Protein AF-A0A7S4IRI8-F1 (afdb_monomer)

Nearest PDB structures (foldseek):
  5yh0-assembly1_I  TM=6.363E-01  e=2.179E-06  Danio rerio
  1e7u-assembly1_A  TM=3.689E-01  e=1.181E+00  Sus scrofa

Structure (mmCIF, N/CA/C/O backbone):
data_AF-A0A7S4IRI8-F1
#
_entry.id   AF-A0A7S4IRI8-F1
#
loop_
_atom_site.group_PDB
_atom_site.id
_atom_site.type_symbol
_atom_site.label_atom_id
_atom_site.label_alt_id
_atom_site.label_comp_id
_atom_site.label_asym_id
_atom_site.label_entity_id
_atom_site.label_seq_id
_atom_site.pdbx_PDB_ins_code
_atom_site.Cartn_x
_atom_site.Cartn_y
_atom_site.Cartn_z
_atom_site.occupancy
_atom_site.B_iso_or_equiv
_atom_site.auth_seq_id
_atom_site.auth_comp_id
_atom_site.auth_asym_id
_atom_site.auth_atom_id
_atom_site.pdbx_PDB_model_num
ATOM 1 N N . TYR A 1 1 ? -10.576 2.685 9.351 1.00 82.44 1 TYR A N 1
ATOM 2 C CA . TYR A 1 1 ? -9.599 1.849 10.083 1.00 82.44 1 TYR A CA 1
ATOM 3 C C . TYR A 1 1 ? -9.180 0.602 9.308 1.00 82.44 1 TYR A C 1
ATOM 5 O O . TYR A 1 1 ? -8.001 0.286 9.342 1.00 82.44 1 TYR A O 1
ATOM 13 N N . PHE A 1 2 ? -10.085 -0.083 8.590 1.00 88.44 2 PHE A N 1
ATOM 14 C CA . PHE A 1 2 ? -9.726 -1.242 7.753 1.00 88.44 2 PHE A CA 1
ATOM 15 C C . PHE A 1 2 ? -8.603 -0.943 6.749 1.00 88.44 2 PHE A C 1
ATOM 17 O O . PHE A 1 2 ? -7.668 -1.725 6.642 1.00 88.44 2 PHE A O 1
ATOM 24 N N . GLY A 1 3 ? -8.655 0.221 6.084 1.00 91.50 3 GLY A N 1
ATOM 25 C CA . GLY A 1 3 ? -7.610 0.667 5.156 1.00 91.50 3 GLY A CA 1
ATOM 26 C C . GLY A 1 3 ? -6.206 0.654 5.767 1.00 91.50 3 GLY A C 1
ATOM 27 O O . GLY A 1 3 ? -5.309 0.077 5.171 1.00 91.50 3 GLY A O 1
ATOM 28 N N . GLU A 1 4 ? -6.039 1.177 6.987 1.00 92.94 4 GLU A N 1
ATOM 29 C CA . GLU A 1 4 ? -4.749 1.176 7.702 1.00 92.94 4 GLU A CA 1
ATOM 30 C C . GLU A 1 4 ? -4.234 -0.231 7.998 1.00 92.94 4 GLU A C 1
ATOM 32 O O . GLU A 1 4 ? -3.058 -0.523 7.799 1.00 92.94 4 GLU A O 1
ATOM 37 N N . ILE A 1 5 ? -5.116 -1.121 8.454 1.00 93.44 5 ILE A N 1
ATOM 38 C CA . ILE A 1 5 ? -4.722 -2.484 8.814 1.00 93.44 5 ILE A CA 1
ATOM 39 C C . ILE A 1 5 ? -4.339 -3.270 7.560 1.00 93.44 5 ILE A C 1
ATOM 41 O O . ILE A 1 5 ? -3.286 -3.896 7.530 1.00 93.44 5 ILE A O 1
ATOM 45 N N . ASN A 1 6 ? -5.152 -3.203 6.505 1.00 93.44 6 ASN A N 1
ATOM 46 C CA . ASN A 1 6 ? -4.886 -3.935 5.268 1.00 93.44 6 ASN A CA 1
ATOM 47 C C . ASN A 1 6 ? -3.644 -3.395 4.552 1.00 93.44 6 ASN A C 1
ATOM 49 O O . ASN A 1 6 ? -2.830 -4.182 4.081 1.00 93.44 6 ASN A O 1
ATOM 53 N N . ALA A 1 7 ? -3.456 -2.073 4.531 1.00 94.94 7 ALA A N 1
ATOM 54 C CA . ALA A 1 7 ? -2.248 -1.440 4.012 1.00 94.94 7 ALA A CA 1
ATOM 55 C C . ALA A 1 7 ? -0.992 -1.936 4.744 1.00 94.94 7 ALA A C 1
ATOM 57 O O . ALA A 1 7 ? -0.032 -2.338 4.091 1.00 94.94 7 ALA A O 1
ATOM 58 N N . PHE A 1 8 ? -1.030 -1.998 6.080 1.00 94.94 8 PHE A N 1
ATOM 59 C CA . PHE A 1 8 ? 0.056 -2.560 6.884 1.00 94.94 8 PHE A CA 1
ATOM 60 C C . PHE A 1 8 ? 0.323 -4.041 6.581 1.00 94.94 8 PHE A C 1
ATOM 62 O O . PHE A 1 8 ? 1.472 -4.455 6.430 1.00 94.94 8 PHE A O 1
ATOM 69 N N . LEU A 1 9 ? -0.723 -4.860 6.459 1.00 93.75 9 LEU A N 1
ATOM 70 C CA . LEU A 1 9 ? -0.551 -6.282 6.162 1.00 93.75 9 LEU A CA 1
ATOM 71 C C . LEU A 1 9 ? 0.020 -6.519 4.757 1.00 93.75 9 LEU A C 1
ATOM 73 O O . LEU A 1 9 ? 0.887 -7.376 4.599 1.00 93.75 9 LEU A O 1
ATOM 77 N N . ILE A 1 10 ? -0.421 -5.751 3.755 1.00 95.50 10 ILE A N 1
ATOM 78 C CA . ILE A 1 10 ? 0.125 -5.802 2.389 1.00 95.50 10 ILE A CA 1
ATOM 79 C C . ILE A 1 10 ? 1.589 -5.378 2.391 1.00 95.50 10 ILE A C 1
ATOM 81 O O . ILE A 1 10 ? 2.428 -6.069 1.814 1.00 95.50 10 ILE A O 1
ATOM 85 N N . ASP A 1 11 ? 1.894 -4.272 3.067 1.00 95.19 11 ASP A N 1
ATOM 86 C CA . ASP A 1 11 ? 3.248 -3.759 3.216 1.00 95.19 11 ASP A CA 1
ATOM 87 C C . ASP A 1 11 ? 4.196 -4.836 3.768 1.00 95.19 11 ASP A C 1
ATOM 89 O O . ASP A 1 11 ? 5.235 -5.111 3.167 1.00 95.19 11 ASP A O 1
ATOM 93 N N . ARG A 1 12 ? 3.805 -5.522 4.850 1.00 93.38 12 ARG A N 1
ATOM 94 C CA . ARG A 1 12 ? 4.623 -6.583 5.457 1.00 93.38 12 ARG A CA 1
ATOM 95 C C . ARG A 1 12 ? 4.681 -7.858 4.614 1.00 93.38 12 ARG A C 1
ATOM 97 O O . ARG A 1 12 ? 5.751 -8.458 4.495 1.00 93.38 12 ARG A O 1
ATOM 104 N N . ALA A 1 13 ? 3.566 -8.269 4.010 1.00 92.94 13 ALA A N 1
ATOM 105 C CA . ALA A 1 13 ? 3.512 -9.464 3.168 1.00 92.94 13 ALA A CA 1
ATOM 106 C C . ALA A 1 13 ? 4.397 -9.323 1.920 1.00 92.94 13 ALA A C 1
ATOM 108 O O . ALA A 1 13 ? 5.125 -10.249 1.561 1.00 92.94 13 ALA A O 1
ATOM 109 N N . LEU A 1 14 ? 4.395 -8.147 1.291 1.00 94.38 14 LEU A N 1
ATOM 110 C CA . LEU A 1 14 ? 5.162 -7.881 0.075 1.00 94.38 14 LEU A CA 1
ATOM 111 C C . LEU A 1 14 ? 6.560 -7.309 0.331 1.00 94.38 14 LEU A C 1
ATOM 113 O O . LEU A 1 14 ? 7.372 -7.312 -0.585 1.00 94.38 14 LEU A O 1
ATOM 117 N N . GLY A 1 15 ? 6.875 -6.921 1.567 1.00 92.25 15 GLY A N 1
ATOM 118 C CA . GLY A 1 15 ? 8.220 -6.497 1.958 1.00 92.25 15 GLY A CA 1
ATOM 119 C C . GLY A 1 15 ? 8.535 -5.035 1.645 1.00 92.25 15 GLY A C 1
ATOM 120 O O . GLY A 1 15 ? 9.682 -4.712 1.359 1.00 92.25 15 GLY A O 1
ATOM 121 N N . PHE A 1 16 ? 7.524 -4.165 1.692 1.00 93.56 16 PHE A N 1
ATOM 122 C CA . PHE A 1 16 ? 7.705 -2.716 1.593 1.00 93.56 16 PHE A CA 1
ATOM 123 C C . PHE A 1 16 ? 8.422 -2.187 2.844 1.00 93.56 16 PHE A C 1
ATOM 125 O O . PHE A 1 16 ? 9.534 -1.684 2.756 1.00 93.56 16 PHE A O 1
ATOM 132 N N . PHE A 1 17 ? 7.843 -2.436 4.023 1.00 91.94 17 PHE A N 1
ATOM 133 C CA . PHE A 1 17 ? 8.326 -1.973 5.328 1.00 91.94 17 PHE A CA 1
ATOM 134 C C . PHE A 1 17 ? 8.232 -0.456 5.579 1.00 91.94 17 PHE A C 1
ATOM 136 O O . PHE A 1 17 ? 8.895 0.067 6.473 1.00 91.94 17 PHE A O 1
ATOM 143 N N . HIS A 1 18 ? 7.330 0.236 4.884 1.00 92.31 18 HIS A N 1
ATOM 144 C CA . HIS A 1 18 ? 7.160 1.693 4.936 1.00 92.31 18 HIS A CA 1
ATOM 145 C C . HIS A 1 18 ? 5.920 2.143 5.720 1.00 92.31 18 HIS A C 1
ATOM 147 O O . HIS A 1 18 ? 5.794 3.313 6.081 1.00 92.31 18 HIS A O 1
ATOM 153 N N . THR A 1 19 ? 4.990 1.238 6.027 1.00 93.25 19 THR A N 1
ATOM 154 C CA . THR A 1 19 ? 3.862 1.528 6.935 1.00 93.25 19 THR A CA 1
ATOM 155 C C . THR A 1 19 ? 4.254 1.357 8.417 1.00 93.25 19 THR A C 1
ATOM 157 O O . THR A 1 19 ? 5.040 0.456 8.764 1.00 93.25 19 THR A O 1
ATOM 160 N N . PRO A 1 20 ? 3.700 2.182 9.333 1.00 93.25 20 PRO A N 1
ATOM 161 C CA . PRO A 1 20 ? 3.845 1.971 10.772 1.00 93.25 20 PRO A CA 1
ATOM 162 C C . PRO A 1 20 ? 3.162 0.670 11.203 1.00 93.25 20 PRO A C 1
ATOM 164 O O . PRO A 1 20 ? 2.262 0.172 10.533 1.00 93.25 20 PRO A O 1
ATOM 167 N N . ALA A 1 21 ? 3.557 0.122 12.354 1.00 92.75 21 ALA A N 1
ATOM 168 C CA . ALA A 1 21 ? 2.883 -1.049 12.905 1.00 92.75 21 ALA A CA 1
ATOM 169 C C . ALA A 1 21 ? 1.410 -0.736 13.203 1.00 92.75 21 ALA A C 1
ATOM 171 O O . ALA A 1 21 ? 1.121 0.243 13.893 1.00 92.75 21 ALA A O 1
ATOM 172 N N . VAL A 1 22 ? 0.492 -1.579 12.724 1.00 93.19 22 VAL A N 1
ATOM 173 C CA . VAL A 1 22 ? -0.947 -1.418 12.962 1.00 93.19 22 VAL A CA 1
ATOM 174 C C . VAL A 1 22 ? -1.532 -2.689 13.560 1.00 93.19 22 VAL A C 1
ATOM 176 O O . VAL A 1 22 ? -1.290 -3.788 13.066 1.00 93.19 22 VAL A O 1
ATOM 179 N N . LEU A 1 23 ? -2.341 -2.541 14.610 1.00 91.31 23 LEU A N 1
ATOM 180 C CA . LEU A 1 23 ? -3.098 -3.639 15.208 1.00 91.31 23 LEU A CA 1
ATOM 181 C C . LEU A 1 23 ? -4.599 -3.324 15.248 1.00 91.31 23 LEU A C 1
ATOM 183 O O . LEU A 1 23 ? -4.982 -2.259 15.741 1.00 91.31 23 LEU A O 1
ATOM 187 N N . PRO A 1 24 ? -5.474 -4.237 14.792 1.00 92.06 24 PRO A N 1
ATOM 188 C CA . PRO A 1 24 ? -6.905 -4.112 15.029 1.00 92.06 24 PRO A CA 1
ATOM 189 C C . PRO A 1 24 ? -7.211 -4.248 16.520 1.00 92.06 24 PRO A C 1
ATOM 191 O O . PRO A 1 24 ? -6.691 -5.142 17.195 1.00 92.06 24 PRO A O 1
ATOM 194 N N . ARG A 1 25 ? -8.072 -3.375 17.053 1.00 91.12 25 ARG A N 1
ATOM 195 C CA . ARG A 1 25 ? -8.505 -3.479 18.449 1.00 91.12 25 ARG A CA 1
ATOM 196 C C . ARG A 1 25 ? -9.914 -2.951 18.672 1.00 91.12 25 ARG A C 1
ATOM 198 O O . ARG A 1 25 ? -10.290 -1.912 18.134 1.00 91.12 25 ARG A O 1
ATOM 205 N N . ALA A 1 26 ? -10.647 -3.642 19.541 1.00 91.38 26 ALA A N 1
ATOM 206 C CA . ALA A 1 26 ? -11.908 -3.184 20.104 1.00 91.38 26 ALA A CA 1
ATOM 207 C C . ALA A 1 26 ? -11.704 -2.691 21.547 1.00 91.38 26 ALA A C 1
ATOM 209 O O . ALA A 1 26 ? -11.099 -3.377 22.378 1.00 91.38 26 ALA A O 1
ATOM 210 N N . PHE A 1 27 ? -12.232 -1.511 21.858 1.00 91.19 27 PHE A N 1
ATOM 211 C CA . PHE A 1 27 ? -12.219 -0.909 23.189 1.00 91.19 27 PHE A CA 1
ATOM 212 C C . PHE A 1 27 ? -13.627 -0.822 23.747 1.00 91.19 27 PHE A C 1
ATOM 214 O O . PHE A 1 27 ? -14.554 -0.478 23.025 1.00 91.19 27 PHE A O 1
ATOM 221 N N . LEU A 1 28 ? -13.777 -1.072 25.047 1.00 92.81 28 LEU A N 1
ATOM 222 C CA . LEU A 1 28 ? -15.006 -0.724 25.754 1.00 92.81 28 LEU A CA 1
ATOM 223 C C . LEU A 1 28 ? -15.156 0.799 25.787 1.00 92.81 28 LEU A C 1
ATOM 225 O O . LEU A 1 28 ? -14.199 1.499 26.132 1.00 92.81 28 LEU A O 1
ATOM 229 N N . THR A 1 29 ? -16.352 1.304 25.490 1.00 93.81 29 THR A N 1
ATOM 230 C CA . THR A 1 29 ? -16.640 2.749 25.544 1.00 93.81 29 THR A CA 1
ATOM 231 C C . THR A 1 29 ? -16.375 3.332 26.931 1.00 93.81 29 THR A C 1
ATOM 233 O O . THR A 1 29 ? -15.849 4.436 27.041 1.00 93.81 29 THR A O 1
ATOM 236 N N . THR A 1 30 ? -16.637 2.564 27.993 1.00 94.81 30 THR A N 1
ATOM 237 C CA . THR A 1 30 ? -16.317 2.941 29.379 1.00 94.81 30 THR A CA 1
ATOM 238 C C . THR A 1 30 ? -14.825 3.179 29.589 1.00 94.81 30 THR A C 1
ATOM 240 O O . THR A 1 30 ? -14.452 4.217 30.116 1.00 94.81 30 THR A O 1
ATOM 243 N N . ARG A 1 31 ? -13.953 2.300 29.080 1.00 93.75 31 ARG A N 1
ATOM 244 C CA . ARG A 1 31 ? -12.493 2.472 29.198 1.00 93.75 31 ARG A CA 1
ATOM 245 C C . ARG A 1 31 ? -11.980 3.700 28.450 1.00 93.75 31 ARG A C 1
ATOM 247 O O . ARG A 1 31 ? -11.019 4.321 28.893 1.00 93.75 31 ARG A O 1
ATOM 254 N N . LEU A 1 32 ? -12.586 4.032 27.308 1.00 92.94 32 LEU A N 1
ATOM 255 C CA . LEU A 1 32 ? -12.231 5.246 26.569 1.00 92.94 32 LEU A CA 1
ATOM 256 C C . LEU A 1 32 ? -12.632 6.505 27.346 1.00 92.94 32 LEU A C 1
ATOM 258 O O . LEU A 1 32 ? -11.844 7.446 27.415 1.00 92.94 32 LEU A O 1
ATOM 262 N N . ARG A 1 33 ? -13.817 6.502 27.968 1.00 94.44 33 ARG A N 1
ATOM 263 C CA . ARG A 1 33 ? -14.273 7.586 28.852 1.00 94.44 33 ARG A CA 1
ATOM 264 C C . ARG A 1 33 ? -13.372 7.735 30.073 1.00 94.44 33 ARG A C 1
ATOM 266 O O . ARG A 1 33 ? -12.889 8.830 30.330 1.00 94.44 33 ARG A O 1
ATOM 273 N N . ASP A 1 34 ? -13.032 6.629 30.733 1.00 94.31 34 ASP A N 1
ATOM 274 C CA . ASP A 1 34 ? -12.101 6.633 31.868 1.00 94.31 34 ASP A CA 1
ATOM 275 C C . ASP A 1 34 ? -10.746 7.254 31.481 1.00 94.31 34 ASP A C 1
ATOM 277 O O . ASP A 1 34 ? -10.158 8.022 32.246 1.00 94.31 34 ASP A O 1
ATOM 281 N N . LEU A 1 35 ? -10.247 6.971 30.270 1.00 90.38 35 LEU A N 1
ATOM 282 C CA . LEU A 1 35 ? -9.003 7.552 29.763 1.00 90.38 35 LEU A CA 1
ATOM 283 C C . LEU A 1 35 ? -9.113 9.070 29.531 1.00 90.38 35 LEU A C 1
ATOM 285 O O . LEU A 1 35 ? -8.159 9.804 29.826 1.00 90.38 35 LEU A O 1
ATOM 289 N N . ALA A 1 36 ? -10.254 9.543 29.017 1.00 90.94 36 ALA A N 1
ATOM 290 C CA . ALA A 1 36 ? -10.534 10.969 28.858 1.00 90.94 36 ALA A CA 1
ATOM 291 C C . ALA A 1 36 ? -10.527 11.675 30.218 1.00 90.94 36 ALA A C 1
ATOM 293 O O . ALA A 1 36 ? -9.750 12.612 30.418 1.00 90.94 36 ALA A O 1
ATOM 294 N N . ASP A 1 37 ? -11.286 11.140 31.175 1.00 90.56 37 ASP A N 1
ATOM 295 C CA . ASP A 1 37 ? -11.407 11.658 32.537 1.00 90.56 37 ASP A CA 1
ATOM 296 C C . ASP A 1 37 ? -10.050 11.711 33.244 1.00 90.56 37 ASP A C 1
ATOM 298 O O . ASP A 1 37 ? -9.697 12.700 33.894 1.00 90.56 37 ASP A O 1
ATOM 302 N N . MET A 1 38 ? -9.248 10.649 33.122 1.00 89.12 38 MET A N 1
ATOM 303 C CA . MET A 1 38 ? -7.897 10.607 33.682 1.00 89.12 38 MET A CA 1
ATOM 304 C C . MET A 1 38 ? -6.995 11.685 33.074 1.00 89.12 38 MET A C 1
ATOM 306 O O . MET A 1 38 ? -6.208 12.309 33.790 1.00 89.12 38 MET A O 1
ATOM 310 N N . THR A 1 39 ? -7.094 11.907 31.763 1.00 87.62 39 THR A N 1
ATOM 311 C CA . THR A 1 39 ? -6.300 12.913 31.045 1.00 87.62 39 THR A CA 1
ATOM 312 C C . THR A 1 39 ? -6.688 14.325 31.474 1.00 87.62 39 THR A C 1
ATOM 314 O O . THR A 1 39 ? -5.810 15.145 31.753 1.00 87.62 39 THR A O 1
ATOM 317 N N . GLU A 1 40 ? -7.986 14.595 31.602 1.00 85.31 40 GLU A N 1
ATOM 318 C CA . GLU A 1 40 ? -8.500 15.876 32.086 1.00 85.31 40 GLU A CA 1
ATOM 319 C C . GLU A 1 40 ? -8.051 16.161 33.517 1.00 85.31 40 GLU A C 1
ATOM 321 O O . GLU A 1 40 ? -7.476 17.219 33.784 1.00 85.31 40 GLU A O 1
ATOM 326 N N . LYS A 1 41 ? -8.196 15.185 34.423 1.00 86.31 41 LYS A N 1
ATOM 327 C CA . LYS A 1 41 ? -7.747 15.313 35.818 1.00 86.31 41 LYS A CA 1
ATOM 328 C C . LYS A 1 41 ? -6.245 15.587 35.916 1.00 86.31 41 LYS A C 1
ATOM 330 O O . LYS A 1 41 ? -5.827 16.394 36.744 1.00 86.31 41 LYS A O 1
ATOM 335 N N . ARG A 1 42 ? -5.427 14.949 35.068 1.00 85.69 42 ARG A N 1
ATOM 336 C CA . ARG A 1 42 ? -3.965 15.144 35.043 1.00 85.69 42 ARG A CA 1
ATOM 337 C C . ARG A 1 42 ? -3.554 16.512 34.516 1.00 85.69 42 ARG A C 1
ATOM 339 O O . ARG A 1 42 ? -2.602 17.085 35.034 1.00 85.69 42 ARG A O 1
ATOM 346 N N . LYS A 1 43 ? -4.250 17.043 33.508 1.00 80.88 43 LYS A N 1
ATOM 347 C CA . LYS A 1 43 ? -3.930 18.355 32.919 1.00 80.88 43 LYS A CA 1
ATOM 348 C C . LYS A 1 43 ? -4.680 19.527 33.559 1.00 80.88 43 LYS A C 1
ATOM 350 O O . LYS A 1 43 ? -4.558 20.641 33.059 1.00 80.88 43 LYS A O 1
ATOM 355 N N . LYS A 1 44 ? -5.407 19.243 34.648 1.00 60.25 44 LYS A N 1
ATOM 356 C CA . LYS A 1 44 ? -6.144 20.044 35.646 1.00 60.25 44 LYS A CA 1
ATOM 357 C C . LYS A 1 44 ? -6.904 21.308 35.217 1.00 60.25 44 LYS A C 1
ATOM 359 O O . LYS A 1 44 ? -7.936 21.541 35.817 1.00 60.25 44 LYS A O 1
ATOM 364 N N . TYR A 1 45 ? -6.481 22.073 34.212 1.00 55.28 45 TYR A N 1
ATOM 365 C CA . TYR A 1 45 ? -7.171 23.260 33.677 1.00 55.28 45 TYR A CA 1
ATOM 366 C C . TYR A 1 45 ? -6.813 23.585 32.207 1.00 55.28 45 TYR A C 1
ATOM 368 O O . TYR A 1 45 ? -7.298 24.571 31.670 1.00 55.28 45 TYR A O 1
ATOM 376 N N . ALA A 1 46 ? -5.969 22.790 31.532 1.00 62.03 46 ALA A N 1
ATOM 377 C CA . ALA A 1 46 ? -5.392 23.185 30.238 1.00 62.03 46 ALA A CA 1
ATOM 378 C C . ALA A 1 46 ? -6.198 22.771 28.993 1.00 62.03 46 ALA A C 1
ATOM 380 O O . ALA A 1 46 ? -5.919 23.274 27.910 1.00 62.03 46 ALA A O 1
ATOM 381 N N . LEU A 1 47 ? -7.149 21.835 29.110 1.00 70.81 47 LEU A N 1
ATOM 382 C CA . LEU A 1 47 ? -7.796 21.230 27.936 1.00 70.81 47 LEU A CA 1
ATOM 383 C C . LEU A 1 47 ? -9.307 21.481 27.813 1.00 70.81 47 LEU A C 1
ATOM 385 O O . LEU A 1 47 ? -9.896 20.984 26.865 1.00 70.81 47 LEU A O 1
ATOM 389 N N . ASN A 1 48 ? -9.954 22.224 28.722 1.00 80.19 48 ASN A N 1
ATOM 390 C CA . ASN A 1 48 ? -11.366 22.648 28.600 1.00 80.19 48 ASN A CA 1
ATOM 391 C C . ASN A 1 48 ? -12.362 21.554 28.131 1.00 80.19 48 ASN A C 1
ATOM 393 O O . ASN A 1 48 ? -13.197 21.804 27.263 1.00 80.19 48 ASN A O 1
ATOM 397 N N . GLY A 1 49 ? -12.265 20.327 28.657 1.00 82.62 49 GLY A N 1
ATOM 398 C CA . GLY A 1 49 ? -13.157 19.219 28.270 1.00 82.62 49 GLY A CA 1
ATOM 399 C C . GLY A 1 49 ? -12.881 18.606 26.885 1.00 82.62 49 GLY A C 1
ATOM 400 O O . GLY A 1 49 ? -13.665 17.800 26.379 1.00 82.62 49 GLY A O 1
ATOM 401 N N . GLU A 1 50 ? -11.794 19.004 26.217 1.00 88.25 50 GLU A N 1
ATOM 402 C CA . GLU A 1 50 ? -11.444 18.535 24.876 1.00 88.25 50 GLU A CA 1
ATOM 403 C C . GLU A 1 50 ? -11.242 17.010 24.798 1.00 88.25 50 GLU A C 1
ATOM 405 O O . GLU A 1 50 ? -11.767 16.425 23.844 1.00 88.25 50 GLU A O 1
ATOM 410 N N . PRO A 1 51 ? -10.550 16.332 25.745 1.00 88.94 51 PRO A N 1
ATOM 411 C CA . PRO A 1 51 ? -10.423 14.878 25.727 1.00 88.94 51 PRO A CA 1
ATOM 412 C C . PRO A 1 51 ? -11.779 14.178 25.743 1.00 88.94 51 PRO A C 1
ATOM 414 O O . PRO A 1 51 ? -12.014 13.323 24.891 1.00 88.94 51 PRO A O 1
ATOM 417 N N . THR A 1 52 ? -12.685 14.580 26.641 1.00 90.06 52 THR A N 1
ATOM 418 C CA . THR A 1 52 ? -14.031 14.000 26.722 1.00 90.06 52 THR A CA 1
ATOM 419 C C . THR A 1 52 ? -14.796 14.227 25.428 1.00 90.06 52 THR A C 1
ATOM 421 O O . THR A 1 52 ? -15.301 13.275 24.838 1.00 90.06 52 THR A O 1
ATOM 424 N N . ARG A 1 53 ? -14.804 15.459 24.901 1.00 91.81 53 ARG A N 1
ATOM 425 C CA . ARG A 1 53 ? -15.483 15.775 23.634 1.00 91.81 53 ARG A CA 1
ATOM 426 C C . ARG A 1 53 ? -14.948 14.946 22.461 1.00 91.81 53 ARG A C 1
ATOM 428 O O . ARG A 1 53 ? -15.728 14.481 21.632 1.00 91.81 53 ARG A O 1
ATOM 435 N N . LYS A 1 54 ? -13.627 14.760 22.374 1.00 91.88 54 LYS A N 1
ATOM 436 C CA . LYS A 1 54 ? -12.993 13.944 21.327 1.00 91.88 54 LYS A CA 1
ATOM 437 C C . LYS A 1 54 ? -13.368 12.470 21.463 1.00 91.88 54 LYS A C 1
ATOM 439 O O . LYS A 1 54 ? -13.721 11.854 20.462 1.00 91.88 54 LYS A O 1
ATOM 444 N N . ILE A 1 55 ? -13.334 11.921 22.677 1.00 92.88 55 ILE A N 1
ATOM 445 C CA . ILE A 1 55 ? -13.724 10.530 22.924 1.00 92.88 55 ILE A CA 1
ATOM 446 C C . ILE A 1 55 ? -15.210 10.305 22.641 1.00 92.88 55 ILE A C 1
ATOM 448 O O . ILE A 1 55 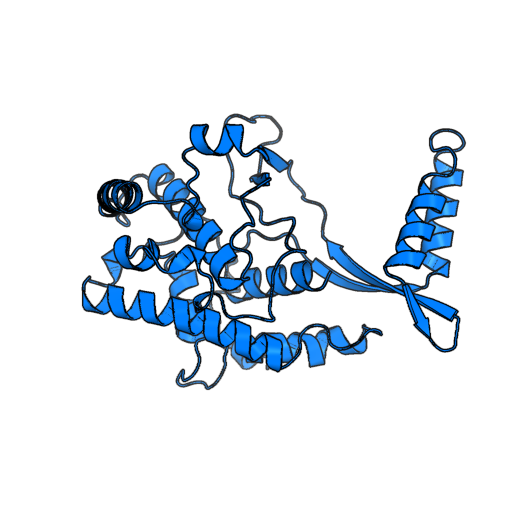? -15.534 9.337 21.961 1.00 92.88 55 ILE A O 1
ATOM 452 N N . GLU A 1 56 ? -16.108 11.195 23.065 1.00 93.38 56 GLU A N 1
ATOM 453 C CA . GLU A 1 56 ? -17.535 11.060 22.743 1.00 93.38 56 GLU A CA 1
ATOM 454 C C . GLU A 1 56 ? -17.787 11.148 21.237 1.00 93.38 56 GLU A C 1
ATOM 456 O O . GLU A 1 56 ? -18.554 10.349 20.707 1.00 93.38 56 GLU A O 1
ATOM 461 N N . SER A 1 57 ? -17.087 12.033 20.519 1.00 92.50 57 SER A N 1
ATOM 462 C CA . SER A 1 57 ? -17.155 12.067 19.054 1.00 92.50 57 SER A CA 1
ATOM 463 C C . SER A 1 57 ? -16.701 10.739 18.435 1.00 92.50 57 SER A C 1
ATOM 465 O O . SER A 1 57 ? -17.376 10.208 17.555 1.00 92.50 57 SER A O 1
ATOM 467 N N . ILE A 1 58 ? -15.607 10.148 18.927 1.00 91.00 58 ILE A N 1
ATOM 468 C CA . ILE A 1 58 ? -15.141 8.830 18.472 1.00 91.00 58 ILE A CA 1
ATOM 469 C C . ILE A 1 58 ? -16.185 7.746 18.769 1.00 91.00 58 ILE A C 1
ATOM 471 O O . ILE A 1 58 ? -16.488 6.941 17.896 1.00 91.00 58 ILE A O 1
ATOM 475 N N . ILE A 1 59 ? -16.768 7.721 19.969 1.00 92.62 59 ILE A N 1
ATOM 476 C CA . ILE A 1 59 ? -17.808 6.748 20.335 1.00 92.62 59 ILE A CA 1
ATOM 477 C C . ILE A 1 59 ? -19.050 6.925 19.454 1.00 92.62 59 ILE A C 1
ATOM 479 O O . ILE A 1 59 ? -19.643 5.939 19.028 1.00 92.62 59 ILE A O 1
ATOM 483 N N . GLN A 1 60 ? -19.436 8.163 19.158 1.00 90.75 60 GLN A N 1
ATOM 484 C CA . GLN A 1 60 ? -20.597 8.469 18.332 1.00 90.75 60 GLN A CA 1
ATOM 485 C C . GLN A 1 60 ? -20.411 8.020 16.878 1.00 90.75 60 GLN A C 1
ATOM 487 O O . GLN A 1 60 ? -21.334 7.453 16.300 1.00 90.75 60 GLN A O 1
ATOM 492 N N . HIS A 1 61 ? -19.241 8.273 16.287 1.00 88.44 61 HIS A N 1
ATOM 493 C CA . HIS A 1 61 ? -19.002 8.020 14.861 1.00 88.44 61 HIS A CA 1
ATOM 494 C C . HIS A 1 61 ? -18.425 6.628 14.573 1.00 88.44 61 HIS A C 1
ATOM 496 O O . HIS A 1 61 ? -18.643 6.091 13.492 1.00 88.44 61 HIS A O 1
ATOM 502 N N . CYS A 1 62 ? -17.700 6.038 15.526 1.00 86.75 62 CYS A N 1
ATOM 503 C CA . CYS A 1 62 ? -16.991 4.765 15.355 1.00 86.75 62 CYS A CA 1
ATOM 504 C C . CYS A 1 62 ? -17.497 3.660 16.297 1.00 86.75 62 CYS A C 1
ATOM 506 O O . CYS A 1 62 ? -16.958 2.551 16.303 1.00 86.75 62 CYS A O 1
ATOM 508 N N . GLY A 1 63 ? -18.487 3.955 17.140 1.00 89.06 63 GLY A N 1
ATOM 509 C CA . GLY A 1 63 ? -19.021 3.003 18.100 1.00 89.06 63 GLY A CA 1
ATOM 510 C C . GLY A 1 63 ? -19.927 1.945 17.477 1.00 89.06 63 GLY A C 1
ATOM 511 O O . GLY A 1 63 ? -20.762 2.215 16.618 1.00 89.06 63 GLY A O 1
ATOM 512 N N . THR A 1 64 ? -19.798 0.722 17.973 1.00 83.00 64 THR A N 1
ATOM 513 C CA . THR A 1 64 ? -20.645 -0.418 17.633 1.00 83.00 64 THR A CA 1
ATOM 514 C C . THR A 1 64 ? -21.957 -0.364 18.404 1.00 83.00 64 THR A C 1
ATOM 516 O O . THR A 1 64 ? -21.969 -0.599 19.615 1.00 83.00 64 THR A O 1
ATOM 519 N N . VAL A 1 65 ? -23.076 -0.147 17.710 1.00 79.50 65 VAL A N 1
ATOM 520 C CA . VAL A 1 65 ? -24.410 -0.238 18.320 1.00 79.50 65 VAL A CA 1
ATOM 521 C C . VAL A 1 65 ? -24.874 -1.698 18.348 1.00 79.50 65 VAL A C 1
ATOM 523 O O . VAL A 1 65 ? -25.082 -2.322 17.310 1.00 79.50 65 VAL A O 1
ATOM 526 N N . ARG A 1 66 ? -25.083 -2.254 19.544 1.00 72.81 66 ARG A N 1
ATOM 527 C CA . ARG A 1 66 ? -25.710 -3.567 19.767 1.00 72.81 66 ARG A CA 1
ATOM 528 C C . ARG A 1 66 ? -26.857 -3.415 20.757 1.00 72.81 66 ARG A C 1
ATOM 530 O O . ARG A 1 66 ? -26.677 -2.862 21.833 1.00 72.81 66 ARG A O 1
ATOM 537 N N . LYS A 1 67 ? -28.047 -3.924 20.411 1.00 77.31 67 LYS A N 1
ATOM 538 C CA . LYS A 1 67 ? -29.243 -3.878 21.283 1.00 77.31 67 LYS A CA 1
ATOM 539 C C . LYS A 1 67 ? -29.527 -2.466 21.842 1.00 77.31 67 LYS A C 1
ATOM 541 O O . LYS A 1 67 ? -29.787 -2.309 23.032 1.00 77.31 67 LYS A O 1
ATOM 546 N N . ASN A 1 68 ? -29.445 -1.443 20.987 1.00 78.38 68 ASN A N 1
ATOM 547 C CA . ASN A 1 68 ? -29.615 -0.023 21.336 1.00 78.38 68 ASN A CA 1
ATOM 548 C C . ASN A 1 68 ? -28.588 0.538 22.343 1.00 78.38 68 ASN A C 1
ATOM 550 O O . ASN A 1 68 ? -28.859 1.545 22.996 1.00 78.38 68 ASN A O 1
ATOM 554 N N . ARG A 1 69 ? -27.410 -0.085 22.483 1.00 80.31 69 ARG A N 1
ATOM 555 C CA . ARG A 1 69 ? -26.294 0.427 23.292 1.00 80.31 69 ARG A CA 1
ATOM 556 C C . ARG A 1 69 ? -24.985 0.409 22.511 1.00 80.31 69 ARG A C 1
ATOM 558 O O . ARG A 1 69 ? -24.741 -0.506 21.728 1.00 80.31 69 ARG A O 1
ATOM 565 N N . THR A 1 70 ? -24.147 1.416 22.745 1.00 81.19 70 THR A N 1
ATOM 566 C CA . THR A 1 70 ? -22.794 1.491 22.184 1.00 81.19 70 THR A CA 1
ATOM 567 C C . THR A 1 70 ? -21.793 0.991 23.218 1.00 81.19 70 THR A C 1
ATOM 569 O O . THR A 1 70 ? -21.345 1.740 24.090 1.00 81.19 70 THR A O 1
ATOM 572 N N . ASP A 1 71 ? -21.464 -0.295 23.137 1.00 87.75 71 ASP A N 1
ATOM 573 C CA . ASP A 1 71 ? -20.609 -0.953 24.133 1.00 87.75 71 ASP A CA 1
ATOM 574 C C . ASP A 1 71 ? -19.125 -0.910 23.743 1.00 87.75 71 ASP A C 1
ATOM 576 O O . ASP A 1 71 ? -18.252 -0.866 24.614 1.00 87.75 71 ASP A O 1
ATOM 580 N N . TYR A 1 72 ? -18.834 -0.889 22.438 1.00 91.50 72 TYR A N 1
ATOM 581 C CA . TYR A 1 72 ? -17.476 -0.986 21.907 1.00 91.50 72 TYR A CA 1
ATOM 582 C C . TYR A 1 72 ? -17.183 0.080 20.854 1.00 91.50 72 TYR A C 1
ATOM 584 O O . TYR A 1 72 ? -18.088 0.554 20.176 1.00 91.50 72 TYR A O 1
ATOM 592 N N . VAL A 1 73 ? -15.905 0.413 20.698 1.00 92.25 73 VAL A N 1
ATOM 593 C CA . VAL A 1 73 ? -15.352 1.146 19.555 1.00 92.25 73 VAL A CA 1
ATOM 594 C C . VAL A 1 73 ? -14.248 0.297 18.953 1.00 92.25 73 VAL A C 1
ATOM 596 O O . VAL A 1 73 ? -13.340 -0.133 19.666 1.00 92.25 73 VAL A O 1
ATOM 599 N N . GLU A 1 74 ? -14.310 0.079 17.648 1.00 91.19 74 GLU A N 1
ATOM 600 C CA . GLU A 1 74 ? -13.245 -0.582 16.900 1.00 91.19 74 GLU A CA 1
ATOM 601 C C . GLU A 1 74 ? -12.373 0.417 16.167 1.00 91.19 74 GLU A C 1
ATOM 603 O O . GLU A 1 74 ? -12.833 1.464 15.712 1.00 91.19 74 GLU A O 1
ATOM 608 N N . GLY A 1 75 ? -11.097 0.075 16.036 1.00 90.94 75 GLY A N 1
ATOM 609 C CA . GLY A 1 75 ? -10.165 0.910 15.311 1.00 90.94 75 GLY A CA 1
ATOM 610 C C . GLY A 1 75 ? -8.856 0.218 14.976 1.00 90.94 75 GLY A C 1
ATOM 611 O O . GLY A 1 75 ? -8.608 -0.939 15.322 1.00 90.94 75 GLY A O 1
ATOM 612 N N . ALA A 1 76 ? -8.020 0.988 14.292 1.00 91.88 76 ALA A N 1
ATOM 613 C CA . ALA A 1 76 ? -6.642 0.662 13.986 1.00 91.88 76 ALA A CA 1
ATOM 614 C C . ALA A 1 76 ? -5.765 1.340 15.040 1.00 91.88 76 ALA A C 1
ATOM 616 O O . ALA A 1 76 ? -5.785 2.562 15.180 1.00 91.88 76 ALA A O 1
ATOM 617 N N . PHE A 1 77 ? -5.026 0.546 15.806 1.00 91.62 77 PHE A N 1
ATOM 618 C CA . PHE A 1 77 ? -4.029 1.041 16.742 1.00 91.62 77 PHE A CA 1
ATOM 619 C C . PHE A 1 77 ? -2.698 1.153 16.015 1.00 91.62 77 PHE A C 1
ATOM 621 O O . PHE A 1 77 ? -2.074 0.141 15.707 1.00 91.62 77 PHE A O 1
AT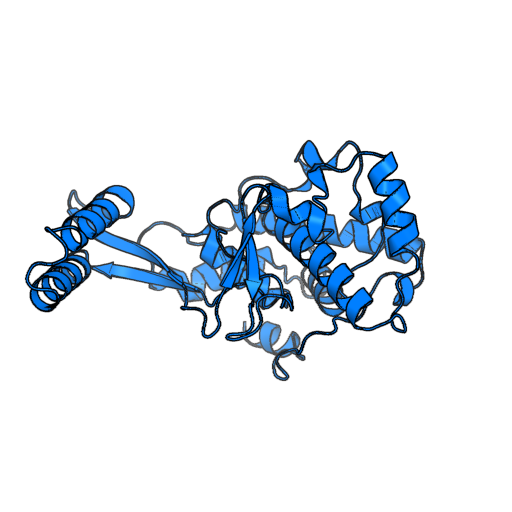OM 628 N N . ILE A 1 78 ? -2.309 2.387 15.718 1.00 92.38 78 ILE A N 1
ATOM 629 C CA . ILE A 1 78 ? -1.118 2.704 14.936 1.00 92.38 78 ILE A CA 1
ATOM 630 C C . ILE A 1 78 ? 0.024 3.020 15.903 1.00 92.38 78 ILE A C 1
ATOM 632 O O . ILE A 1 78 ? -0.140 3.802 16.842 1.00 92.38 78 ILE A O 1
ATOM 636 N N . GLY A 1 79 ? 1.172 2.381 15.699 1.00 90.69 79 GLY A N 1
ATOM 637 C CA . GLY A 1 79 ? 2.383 2.635 16.466 1.00 90.69 79 GLY A CA 1
ATOM 638 C C . GLY A 1 79 ? 2.911 4.047 16.226 1.00 90.69 79 GLY A C 1
ATOM 639 O O . GLY A 1 79 ? 2.931 4.532 15.097 1.00 90.69 79 GLY A O 1
ATOM 640 N N . TRP A 1 80 ? 3.370 4.698 17.294 1.00 87.69 80 TRP A N 1
ATOM 641 C CA . TRP A 1 80 ? 4.083 5.966 17.177 1.00 87.69 80 TRP A CA 1
ATOM 642 C C . TRP A 1 80 ? 5.430 5.745 16.497 1.00 87.69 80 TRP A C 1
ATOM 644 O O . TRP A 1 80 ? 6.147 4.800 16.831 1.00 87.69 80 TRP A O 1
ATOM 654 N N . SER A 1 81 ? 5.785 6.641 15.578 1.00 86.56 81 SER A N 1
ATOM 655 C CA . SER A 1 81 ? 7.123 6.646 14.995 1.00 86.56 81 SER A CA 1
ATOM 656 C C . SER A 1 81 ? 8.173 6.913 16.079 1.00 86.56 81 SER A C 1
ATOM 658 O O . SER A 1 81 ? 8.005 7.804 16.914 1.00 86.56 81 SER A O 1
ATOM 660 N N . SER A 1 82 ? 9.269 6.152 16.068 1.00 85.94 82 SER A N 1
ATOM 661 C CA . SER A 1 82 ? 10.430 6.382 16.943 1.00 85.94 82 SER A CA 1
ATOM 662 C C . SER A 1 82 ? 11.340 7.513 16.436 1.00 85.94 82 SER A C 1
ATOM 664 O O . SER A 1 82 ? 12.230 7.984 17.160 1.00 85.94 82 SER A O 1
ATOM 666 N N . PHE A 1 83 ? 11.089 7.977 15.212 1.00 85.06 83 PHE A N 1
ATOM 667 C CA . PHE A 1 83 ? 11.808 9.035 14.515 1.00 85.06 83 PHE A CA 1
ATOM 668 C C . PHE A 1 83 ? 10.851 10.153 14.060 1.00 85.06 83 PHE A C 1
ATOM 670 O O . PHE A 1 83 ? 9.656 9.904 13.869 1.00 85.06 83 PHE A O 1
ATOM 677 N N . PRO A 1 84 ? 11.340 11.395 13.905 1.00 87.88 84 PRO A N 1
ATOM 678 C CA . PRO A 1 84 ? 10.541 12.483 13.353 1.00 87.88 84 PRO A CA 1
ATOM 679 C C . PRO A 1 84 ? 10.052 12.169 11.940 1.00 87.88 84 PRO A C 1
ATOM 681 O O . PRO A 1 84 ? 10.768 11.572 11.138 1.00 87.88 84 PRO A O 1
ATOM 684 N N . LEU A 1 85 ? 8.831 12.601 11.642 1.00 89.94 85 LEU A N 1
ATOM 685 C CA . LEU A 1 85 ? 8.260 12.544 10.302 1.00 89.94 85 LEU A CA 1
ATOM 686 C C . LEU A 1 85 ? 8.122 13.963 9.769 1.00 89.94 85 LEU A C 1
ATOM 688 O O . LEU A 1 85 ? 7.645 14.847 10.484 1.00 89.94 85 LEU A O 1
ATOM 692 N N . GLN A 1 86 ? 8.488 14.158 8.510 1.00 90.12 86 GLN A N 1
ATOM 693 C CA . GLN A 1 86 ? 8.249 15.403 7.796 1.00 90.12 86 GLN A CA 1
ATOM 694 C C . GLN A 1 86 ? 7.197 15.170 6.717 1.00 90.12 86 GLN A C 1
ATOM 696 O O . GLN A 1 86 ? 7.307 14.242 5.918 1.00 90.12 86 GLN A O 1
ATOM 701 N N . ALA A 1 87 ? 6.167 16.016 6.711 1.00 89.12 87 ALA A N 1
ATOM 702 C CA . ALA A 1 87 ? 5.198 16.064 5.627 1.00 89.12 87 ALA A CA 1
ATOM 703 C C . ALA A 1 87 ? 5.772 16.886 4.467 1.00 89.12 87 ALA A C 1
ATOM 705 O O . ALA A 1 87 ? 6.244 18.006 4.666 1.00 89.12 87 ALA A O 1
ATOM 706 N N . ILE A 1 88 ? 5.700 16.325 3.269 1.00 86.44 88 ILE A N 1
ATOM 707 C CA . ILE A 1 88 ? 6.036 16.948 1.996 1.00 86.44 88 ILE A CA 1
ATOM 708 C C . ILE A 1 88 ? 4.718 17.223 1.284 1.00 86.44 88 ILE A C 1
ATOM 710 O O . ILE A 1 88 ? 4.022 16.311 0.818 1.00 86.44 88 ILE A O 1
ATOM 714 N N . PHE A 1 89 ? 4.357 18.500 1.253 1.00 85.81 89 PHE A N 1
ATOM 715 C CA . PHE A 1 89 ? 3.118 18.959 0.637 1.00 85.81 89 PHE A CA 1
ATOM 716 C C . PHE A 1 89 ? 3.227 18.936 -0.886 1.00 85.81 89 PHE A C 1
ATOM 718 O O . PHE A 1 89 ? 4.326 18.969 -1.439 1.00 85.81 89 PHE A O 1
ATOM 725 N N . SER A 1 90 ? 2.089 18.939 -1.579 1.00 80.06 90 SER A N 1
ATOM 726 C CA . SER A 1 90 ? 2.032 18.898 -3.048 1.00 80.06 90 SER A CA 1
ATOM 727 C C . SER A 1 90 ? 2.934 19.933 -3.737 1.00 80.06 90 SER A C 1
ATOM 729 O O . SER A 1 90 ? 3.568 19.616 -4.734 1.00 80.06 90 SER A O 1
ATOM 731 N N . THR A 1 91 ? 3.064 21.140 -3.180 1.00 79.62 91 THR A N 1
ATOM 732 C CA . THR A 1 91 ? 3.929 22.209 -3.716 1.00 79.62 91 THR A CA 1
ATOM 733 C C . THR A 1 91 ? 5.428 21.928 -3.582 1.00 79.62 91 THR A C 1
ATOM 735 O O . THR A 1 91 ? 6.230 22.542 -4.275 1.00 79.62 91 THR A O 1
ATOM 738 N N . GLN A 1 92 ? 5.817 21.024 -2.684 1.00 80.69 92 GLN A N 1
ATOM 739 C CA . GLN A 1 92 ? 7.204 20.622 -2.443 1.00 80.69 92 GLN A CA 1
ATOM 740 C C . GLN A 1 92 ? 7.560 19.320 -3.166 1.00 80.69 92 GLN A C 1
ATOM 742 O O . GLN A 1 92 ? 8.738 19.062 -3.398 1.00 80.69 92 GLN A O 1
ATOM 747 N N . GLN A 1 93 ? 6.565 18.515 -3.551 1.00 82.81 93 GLN A N 1
ATOM 748 C CA . GLN A 1 93 ? 6.774 17.236 -4.234 1.00 82.81 93 GLN A CA 1
ATOM 749 C C . GLN A 1 93 ? 7.569 17.400 -5.537 1.00 82.81 93 GLN A C 1
ATOM 751 O O . GLN A 1 93 ? 8.520 16.660 -5.765 1.00 82.81 93 GLN A O 1
ATOM 756 N N . GLU A 1 94 ? 7.262 18.418 -6.344 1.00 79.69 94 GLU A N 1
ATOM 757 C CA . GLU A 1 94 ? 8.015 18.698 -7.576 1.00 79.69 94 GLU A CA 1
ATOM 758 C C . GLU A 1 94 ? 9.484 19.042 -7.294 1.00 79.69 94 GLU A C 1
ATOM 760 O O . GLU A 1 94 ? 10.379 18.577 -7.997 1.00 79.69 94 GLU A O 1
ATOM 765 N N . SER A 1 95 ? 9.753 19.804 -6.225 1.00 80.56 95 SER A N 1
ATOM 766 C CA . SER A 1 95 ? 11.114 20.234 -5.868 1.00 80.56 95 SER A CA 1
ATOM 767 C C . SER A 1 95 ? 12.032 19.084 -5.453 1.00 80.56 95 SER A C 1
ATOM 769 O O . SER A 1 95 ? 13.248 19.188 -5.594 1.00 80.56 95 SER A O 1
ATOM 771 N N . ILE A 1 96 ? 11.449 17.979 -4.983 1.00 79.81 96 ILE A N 1
ATOM 772 C CA . ILE A 1 96 ? 12.172 16.758 -4.615 1.00 79.81 96 ILE A CA 1
ATOM 773 C C . ILE A 1 96 ? 12.139 15.704 -5.731 1.00 79.81 96 ILE A C 1
ATOM 775 O O . ILE A 1 96 ? 12.558 14.570 -5.520 1.00 79.81 96 ILE A O 1
ATOM 779 N N . GLY A 1 97 ? 11.603 16.052 -6.906 1.00 80.50 97 GLY A N 1
ATOM 780 C CA . GLY A 1 97 ? 11.482 15.140 -8.041 1.00 80.50 97 GLY A CA 1
ATOM 781 C C . GLY A 1 97 ? 10.442 14.033 -7.853 1.00 80.50 97 GLY A C 1
ATOM 782 O O . GLY A 1 97 ? 10.526 13.011 -8.531 1.00 80.50 97 GLY A O 1
ATOM 783 N N . PHE A 1 98 ? 9.467 14.197 -6.952 1.00 86.56 98 PHE A N 1
ATOM 784 C CA . PHE A 1 98 ? 8.383 13.229 -6.801 1.00 86.56 98 PHE A CA 1
ATOM 785 C C . PHE A 1 98 ? 7.390 13.354 -7.953 1.00 86.56 98 PHE A C 1
ATOM 787 O O . PHE A 1 98 ? 6.822 14.423 -8.172 1.00 86.56 98 PHE A O 1
ATOM 794 N N . ILE A 1 99 ? 7.142 12.249 -8.663 1.00 85.81 99 ILE A N 1
ATOM 795 C CA . ILE A 1 99 ? 6.206 12.228 -9.791 1.00 85.81 99 ILE A CA 1
ATOM 796 C C . ILE A 1 99 ? 5.038 11.299 -9.510 1.00 85.81 99 ILE A C 1
ATOM 798 O O . ILE A 1 99 ? 5.203 10.151 -9.088 1.00 85.81 99 ILE A O 1
ATOM 802 N N . LYS A 1 100 ? 3.839 11.796 -9.804 1.00 88.38 100 LYS A N 1
ATOM 803 C CA . LYS A 1 100 ? 2.593 11.042 -9.719 1.00 88.38 100 LYS A CA 1
ATOM 804 C C . LYS A 1 100 ? 2.297 10.389 -11.054 1.00 88.38 100 LYS A C 1
ATOM 806 O O . LYS A 1 100 ? 2.056 11.063 -12.049 1.00 88.38 100 LYS A O 1
ATOM 811 N N . PHE A 1 101 ? 2.259 9.063 -11.074 1.00 88.31 101 PHE A N 1
ATOM 812 C CA . PHE A 1 101 ? 2.073 8.323 -12.326 1.00 88.31 101 PHE A CA 1
ATOM 813 C C . PHE A 1 101 ? 0.678 8.513 -12.923 1.00 88.31 101 PHE A C 1
ATOM 815 O O . PHE A 1 101 ? 0.498 8.338 -14.121 1.00 88.31 101 PHE A O 1
ATOM 822 N N . THR A 1 102 ? -0.306 8.883 -12.103 1.00 86.69 102 THR A N 1
ATOM 823 C CA . THR A 1 102 ? -1.669 9.185 -12.555 1.00 86.69 102 THR A CA 1
ATOM 824 C C . THR A 1 102 ? -1.800 10.493 -13.315 1.00 86.69 102 THR A C 1
ATOM 826 O O . THR A 1 102 ? -2.825 10.698 -13.963 1.00 86.69 102 THR A O 1
ATOM 829 N N . ASP A 1 103 ? -0.807 11.370 -13.185 1.00 87.44 103 ASP A N 1
ATOM 830 C CA . ASP A 1 103 ? -0.848 12.733 -13.707 1.00 87.44 103 ASP A CA 1
ATOM 831 C C . ASP A 1 103 ? 0.101 12.891 -14.907 1.00 87.44 103 ASP A C 1
ATOM 833 O O . ASP A 1 103 ? 0.095 13.935 -15.548 1.00 87.44 103 ASP A O 1
ATOM 837 N N . MET A 1 104 ? 0.880 11.847 -15.226 1.00 88.69 104 MET A N 1
ATOM 838 C CA . MET A 1 104 ? 1.803 11.825 -16.359 1.00 88.69 104 MET A CA 1
ATOM 839 C C . MET A 1 104 ? 1.052 11.780 -17.690 1.00 88.69 104 MET A C 1
ATOM 841 O O . MET A 1 104 ? 0.199 10.911 -17.910 1.00 88.69 104 MET A O 1
ATOM 845 N N . ASP A 1 105 ? 1.446 12.649 -18.614 1.00 89.75 105 ASP A N 1
ATOM 846 C CA . ASP A 1 105 ? 1.090 12.514 -20.020 1.00 89.75 105 ASP A CA 1
ATOM 847 C C . ASP A 1 105 ? 2.101 11.638 -20.796 1.00 89.75 105 ASP A C 1
ATOM 849 O O . ASP A 1 105 ? 3.063 11.092 -20.250 1.00 89.75 105 ASP A O 1
ATOM 853 N N . MET A 1 106 ? 1.874 11.447 -22.099 1.00 89.44 106 MET A N 1
ATOM 854 C CA . MET A 1 106 ? 2.771 10.639 -22.938 1.00 89.44 106 MET A CA 1
ATOM 855 C C . MET A 1 106 ? 4.198 11.200 -23.035 1.00 89.44 106 MET A C 1
ATOM 857 O O . MET A 1 106 ? 5.133 10.416 -23.217 1.00 89.44 106 MET A O 1
ATOM 861 N N . GLU A 1 107 ? 4.379 12.518 -22.976 1.00 91.44 107 GLU A N 1
ATOM 862 C CA . GLU A 1 107 ? 5.700 13.144 -23.050 1.00 91.44 107 GLU A CA 1
ATOM 863 C C . GLU A 1 107 ? 6.445 12.988 -21.721 1.00 91.44 107 GLU A C 1
ATOM 865 O O . GLU A 1 107 ? 7.619 12.607 -21.735 1.00 91.44 107 GLU A O 1
ATOM 870 N N . ASP A 1 108 ? 5.750 13.122 -20.588 1.00 90.81 108 ASP A N 1
ATOM 871 C CA . ASP A 1 108 ? 6.294 12.799 -19.265 1.00 90.81 108 ASP A CA 1
ATOM 872 C C . ASP A 1 108 ? 6.780 11.349 -19.210 1.00 90.81 108 ASP A C 1
ATOM 874 O O . ASP A 1 108 ? 7.907 11.071 -18.788 1.00 90.81 108 ASP A O 1
ATOM 878 N N . VAL A 1 109 ? 5.963 10.404 -19.691 1.00 91.31 109 VAL A N 1
ATOM 879 C CA . VAL A 1 109 ? 6.343 8.988 -19.726 1.00 91.31 109 VAL A CA 1
ATOM 880 C C . VAL A 1 109 ? 7.579 8.765 -20.599 1.00 91.31 109 VAL A C 1
ATOM 882 O O . VAL A 1 109 ? 8.479 8.027 -20.196 1.00 91.31 109 VAL A O 1
ATOM 885 N N . LYS A 1 110 ? 7.686 9.404 -21.770 1.00 91.12 110 LYS A N 1
ATOM 886 C CA . LYS A 1 110 ? 8.887 9.289 -22.617 1.00 91.12 110 LYS A CA 1
ATOM 887 C C . LYS A 1 110 ? 10.129 9.846 -21.924 1.00 91.12 110 LYS A C 1
ATOM 889 O O . LYS A 1 110 ? 11.172 9.189 -21.953 1.00 91.12 110 LYS A O 1
ATOM 894 N N . TYR A 1 111 ? 10.017 11.017 -21.298 1.00 90.56 111 TYR A N 1
ATOM 895 C CA . TYR A 1 111 ? 11.109 11.647 -20.557 1.00 90.56 111 TYR A CA 1
ATOM 896 C C . TYR A 1 111 ? 11.597 10.745 -19.416 1.00 90.56 111 TYR A C 1
ATOM 898 O O . TYR A 1 111 ? 12.785 10.427 -19.318 1.00 90.56 111 TYR A O 1
ATOM 906 N N . TRP A 1 112 ? 10.678 10.256 -18.583 1.00 89.62 112 TRP A N 1
ATOM 907 C CA . TRP A 1 112 ? 11.024 9.396 -17.453 1.00 89.62 112 TRP A CA 1
ATOM 908 C C . TRP A 1 112 ? 11.534 8.030 -17.885 1.00 89.62 112 TRP A C 1
ATOM 910 O O . TRP A 1 112 ? 12.489 7.533 -17.294 1.00 89.62 112 TRP A O 1
ATOM 920 N N . LYS A 1 113 ? 11.002 7.454 -18.966 1.00 91.12 113 LYS A N 1
ATOM 921 C CA . LYS A 1 113 ? 11.524 6.210 -19.541 1.00 91.12 113 LYS A CA 1
ATOM 922 C C . LYS A 1 113 ? 13.007 6.327 -19.887 1.00 91.12 113 LYS A C 1
ATOM 924 O O . LYS A 1 113 ? 13.765 5.425 -19.551 1.00 91.12 113 LYS A O 1
ATOM 929 N N . GLN A 1 114 ? 13.432 7.432 -20.503 1.00 88.00 114 GLN A N 1
ATOM 930 C CA . GLN A 1 114 ? 14.843 7.670 -20.835 1.00 88.00 114 GLN A CA 1
ATOM 931 C C . GLN A 1 114 ? 15.718 7.852 -19.584 1.00 88.00 114 GLN A C 1
ATOM 933 O O . GLN A 1 114 ? 16.850 7.370 -19.533 1.00 88.00 114 GLN A O 1
ATOM 938 N N . ASN A 1 115 ? 15.203 8.523 -18.551 1.00 85.56 115 ASN A N 1
ATOM 939 C CA . ASN A 1 115 ? 15.945 8.726 -17.304 1.00 85.56 115 ASN A CA 1
ATOM 940 C C . ASN A 1 115 ? 16.062 7.448 -16.461 1.00 85.56 115 ASN A C 1
ATOM 942 O O . ASN A 1 115 ? 17.095 7.226 -15.819 1.00 85.56 115 ASN A O 1
ATOM 946 N N . LEU A 1 116 ? 15.030 6.601 -16.493 1.00 86.88 116 LEU A N 1
ATOM 947 C CA . LEU A 1 116 ? 14.945 5.341 -15.755 1.00 86.88 116 LEU A CA 1
ATOM 948 C C . LEU A 1 116 ? 15.614 4.171 -16.485 1.00 86.88 116 LEU A C 1
ATOM 950 O O . LEU A 1 116 ? 16.138 3.274 -15.827 1.00 86.88 116 LEU A O 1
ATOM 954 N N . SER A 1 117 ? 15.669 4.171 -17.822 1.00 82.44 117 SER A N 1
ATOM 955 C CA . SER A 1 117 ? 16.334 3.107 -18.595 1.00 82.44 117 SER A CA 1
ATOM 956 C C . SER A 1 117 ? 17.822 2.978 -18.266 1.00 82.44 117 SER A C 1
ATOM 958 O O . SER A 1 117 ? 18.392 1.891 -18.368 1.00 82.44 117 SER A O 1
ATOM 960 N N . ASN A 1 118 ? 18.431 4.083 -17.834 1.00 82.94 118 ASN A N 1
ATOM 961 C CA . ASN A 1 118 ? 19.839 4.167 -17.458 1.00 82.94 118 ASN A CA 1
ATOM 962 C C . ASN A 1 118 ? 20.114 3.698 -16.021 1.00 82.94 118 ASN A C 1
ATOM 964 O O . ASN A 1 118 ? 21.273 3.658 -15.623 1.00 82.94 118 ASN 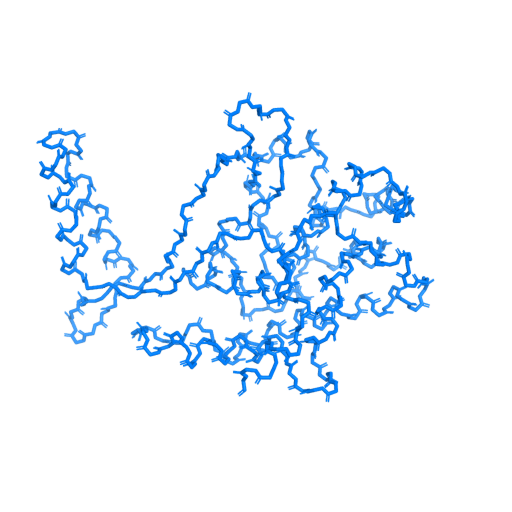A O 1
ATOM 968 N N . ILE A 1 119 ? 19.080 3.364 -15.241 1.00 88.69 119 ILE A N 1
ATOM 969 C CA . ILE A 1 119 ? 19.240 2.822 -13.889 1.00 88.69 119 ILE A CA 1
ATOM 970 C C . ILE A 1 119 ? 19.531 1.327 -13.977 1.00 88.69 119 ILE A C 1
ATOM 972 O O . ILE A 1 119 ? 18.736 0.551 -14.518 1.00 88.69 119 ILE A O 1
ATOM 976 N N . GLN A 1 120 ? 20.672 0.941 -13.424 1.00 87.06 120 GLN A N 1
ATOM 977 C CA . GLN A 1 120 ? 21.175 -0.427 -13.332 1.00 87.06 120 GLN A CA 1
ATOM 978 C C . GLN A 1 120 ? 21.618 -0.710 -11.891 1.00 87.06 120 GLN A C 1
ATOM 980 O O . GLN A 1 120 ? 21.720 0.209 -11.079 1.00 87.06 120 GLN A O 1
ATOM 985 N N . ALA A 1 121 ? 21.883 -1.976 -11.565 1.00 83.62 121 ALA A N 1
ATOM 986 C CA . ALA A 1 121 ? 22.296 -2.381 -10.217 1.00 83.62 121 ALA A CA 1
ATOM 987 C C . ALA A 1 121 ? 23.639 -1.769 -9.759 1.00 83.62 121 ALA A C 1
ATOM 989 O O . ALA A 1 121 ? 23.907 -1.725 -8.564 1.00 83.62 121 ALA A O 1
ATOM 990 N N . ASP A 1 122 ? 24.468 -1.300 -10.693 1.00 85.81 122 ASP A N 1
ATOM 991 C CA . ASP A 1 122 ? 25.759 -0.638 -10.467 1.00 85.81 122 ASP A CA 1
ATOM 992 C C . ASP A 1 122 ? 25.682 0.901 -10.543 1.00 85.81 122 ASP A C 1
ATOM 994 O O . ASP A 1 122 ? 26.704 1.585 -10.475 1.00 85.81 122 ASP A O 1
ATOM 998 N N . SER A 1 123 ? 24.479 1.466 -10.687 1.00 89.75 123 SER A N 1
ATOM 999 C CA . SER A 1 123 ? 24.271 2.915 -10.609 1.00 89.75 123 SER A CA 1
ATOM 1000 C C . SER A 1 123 ? 24.605 3.459 -9.208 1.00 89.75 123 SER A C 1
ATOM 1002 O O . SER A 1 123 ? 24.591 2.699 -8.240 1.00 89.75 123 SER A O 1
ATOM 1004 N N . PRO A 1 124 ? 24.873 4.775 -9.063 1.00 90.56 124 PRO A N 1
ATOM 1005 C CA . PRO A 1 124 ? 25.125 5.377 -7.755 1.00 90.56 124 PRO A CA 1
ATOM 1006 C C . PRO A 1 124 ? 24.006 5.046 -6.747 1.00 90.56 124 PRO A C 1
ATOM 1008 O O . PRO A 1 124 ? 22.832 5.185 -7.120 1.00 90.56 124 PRO A O 1
ATOM 1011 N N . PRO A 1 125 ? 24.332 4.628 -5.507 1.00 88.56 125 PRO A N 1
ATOM 1012 C CA . PRO A 1 125 ? 23.345 4.181 -4.523 1.00 88.56 125 PRO A CA 1
ATOM 1013 C C . PRO A 1 125 ? 22.214 5.181 -4.288 1.00 88.56 125 PRO A C 1
ATOM 1015 O O . PRO A 1 125 ? 21.051 4.796 -4.293 1.00 88.56 125 PRO A O 1
ATOM 1018 N N . GLU A 1 126 ? 22.533 6.471 -4.200 1.00 86.44 126 GLU A N 1
ATOM 1019 C CA . GLU A 1 126 ? 21.567 7.543 -3.945 1.00 86.44 126 GLU A CA 1
ATOM 1020 C C . GLU A 1 126 ? 20.558 7.672 -5.095 1.00 86.44 126 GLU A C 1
ATOM 1022 O O . GLU A 1 126 ? 19.375 7.956 -4.898 1.00 86.44 126 GLU A O 1
ATOM 1027 N N . ARG A 1 127 ? 21.014 7.421 -6.329 1.00 87.56 127 ARG A N 1
ATOM 1028 C CA . ARG A 1 127 ? 20.156 7.441 -7.516 1.00 87.56 127 ARG A CA 1
ATOM 1029 C C . ARG A 1 127 ? 19.243 6.218 -7.559 1.00 87.56 127 ARG A C 1
ATOM 1031 O O . ARG A 1 127 ? 18.081 6.356 -7.938 1.00 87.56 127 ARG A O 1
ATOM 1038 N N . ILE A 1 128 ? 19.761 5.042 -7.195 1.00 89.81 128 ILE A N 1
ATOM 1039 C CA . ILE A 1 128 ? 18.965 3.811 -7.077 1.00 89.81 128 ILE A CA 1
ATOM 1040 C C . ILE A 1 128 ? 17.896 3.992 -6.001 1.00 89.81 128 ILE A C 1
ATOM 1042 O O . ILE A 1 128 ? 16.731 3.709 -6.263 1.00 89.81 128 ILE A O 1
ATOM 1046 N N . GLU A 1 129 ? 18.282 4.496 -4.830 1.00 89.44 129 GLU A N 1
ATOM 1047 C CA . GLU A 1 129 ? 17.398 4.716 -3.688 1.00 89.44 129 GLU A CA 1
ATOM 1048 C C . GLU A 1 129 ? 16.250 5.655 -4.039 1.00 89.44 129 GLU A C 1
ATOM 1050 O O . GLU A 1 129 ? 15.095 5.254 -3.934 1.00 89.44 129 GLU A O 1
ATOM 1055 N N . MET A 1 130 ? 16.545 6.847 -4.565 1.00 87.06 130 MET A N 1
ATOM 1056 C CA . MET A 1 130 ? 15.509 7.804 -4.958 1.00 87.06 130 MET A CA 1
ATOM 1057 C C . MET A 1 130 ? 14.538 7.203 -5.984 1.00 87.06 130 MET A C 1
ATOM 1059 O O . MET A 1 130 ? 13.321 7.300 -5.835 1.00 87.06 130 MET A O 1
ATOM 1063 N N . VAL A 1 131 ? 15.059 6.557 -7.032 1.00 89.38 131 VAL A N 1
ATOM 1064 C CA . VAL A 1 131 ? 14.220 5.952 -8.076 1.00 89.38 131 VAL A CA 1
ATOM 1065 C C . VAL A 1 131 ? 13.359 4.825 -7.514 1.00 89.38 131 VAL A C 1
ATOM 1067 O O . VAL A 1 131 ? 12.173 4.732 -7.843 1.00 89.38 131 VAL A O 1
ATOM 1070 N N . LEU A 1 132 ? 13.934 3.965 -6.677 1.00 92.38 132 LEU A N 1
ATOM 1071 C CA . LEU A 1 132 ? 13.204 2.855 -6.092 1.00 92.38 132 LEU A CA 1
ATOM 1072 C C . LEU A 1 132 ? 12.183 3.312 -5.060 1.00 92.38 132 LEU A C 1
ATOM 1074 O O . LEU A 1 132 ? 11.098 2.747 -5.056 1.00 92.38 132 LEU A O 1
ATOM 1078 N N . GLU A 1 133 ? 12.451 4.333 -4.252 1.00 91.88 133 GLU A N 1
ATOM 1079 C CA . GLU A 1 133 ? 11.464 4.916 -3.336 1.00 91.88 133 GLU A CA 1
ATOM 1080 C C . GLU A 1 133 ? 10.252 5.467 -4.108 1.00 91.88 133 GLU A C 1
ATOM 1082 O O . GLU A 1 133 ? 9.104 5.172 -3.763 1.00 91.88 133 GLU A O 1
ATOM 1087 N N . LEU A 1 134 ? 10.487 6.171 -5.224 1.00 91.12 134 LEU A N 1
ATOM 1088 C CA . LEU A 1 134 ? 9.422 6.671 -6.103 1.00 91.12 134 LEU A CA 1
ATOM 1089 C C . LEU A 1 134 ? 8.584 5.538 -6.701 1.00 91.12 134 LEU A C 1
ATOM 1091 O O . LEU A 1 134 ? 7.354 5.548 -6.599 1.00 91.12 134 LEU A O 1
ATOM 1095 N N . LEU A 1 135 ? 9.240 4.548 -7.312 1.00 93.25 135 LEU A N 1
ATOM 1096 C CA . LEU A 1 135 ? 8.561 3.394 -7.897 1.00 93.25 135 LEU A CA 1
ATOM 1097 C C . LEU A 1 135 ? 7.778 2.636 -6.818 1.00 93.25 135 LEU A C 1
ATOM 1099 O O . LEU A 1 135 ? 6.590 2.369 -6.979 1.00 93.25 135 LEU A O 1
ATOM 1103 N N . THR A 1 136 ? 8.408 2.344 -5.687 1.00 94.69 136 THR A N 1
ATOM 1104 C CA . THR A 1 136 ? 7.817 1.575 -4.586 1.00 94.69 136 THR A CA 1
ATOM 1105 C C . THR A 1 136 ? 6.576 2.267 -4.020 1.00 94.69 136 THR A C 1
ATOM 1107 O O . THR A 1 136 ? 5.539 1.619 -3.864 1.00 94.69 136 THR A O 1
ATOM 1110 N N . ALA A 1 137 ? 6.614 3.588 -3.828 1.00 93.75 137 ALA A N 1
ATOM 1111 C CA . ALA A 1 137 ? 5.460 4.358 -3.372 1.00 93.75 137 ALA A CA 1
ATOM 1112 C C . ALA A 1 137 ? 4.276 4.258 -4.352 1.00 93.75 137 ALA A C 1
ATOM 1114 O O . ALA A 1 137 ? 3.142 3.969 -3.951 1.00 93.75 137 ALA A O 1
ATOM 1115 N N . GLN A 1 138 ? 4.532 4.431 -5.652 1.00 93.69 138 GLN A N 1
ATOM 1116 C CA . GLN A 1 138 ? 3.502 4.316 -6.690 1.00 93.69 138 GLN A CA 1
ATOM 1117 C C . GLN A 1 138 ? 2.977 2.876 -6.819 1.00 93.69 138 GLN A C 1
ATOM 1119 O O . GLN A 1 138 ? 1.782 2.664 -7.042 1.00 93.69 138 GLN A O 1
ATOM 1124 N N . LEU A 1 139 ? 3.836 1.872 -6.624 1.00 95.94 139 LEU A N 1
ATOM 1125 C CA . LEU A 1 139 ? 3.451 0.464 -6.647 1.00 95.94 139 LEU A CA 1
ATOM 1126 C C . LEU A 1 139 ? 2.530 0.136 -5.472 1.00 95.94 139 LEU A C 1
ATOM 1128 O O . LEU A 1 139 ? 1.503 -0.519 -5.646 1.00 95.94 139 LEU A O 1
ATOM 1132 N N . PHE A 1 140 ? 2.849 0.641 -4.283 1.00 95.81 140 PHE A N 1
ATOM 1133 C CA . PHE A 1 140 ? 2.005 0.494 -3.106 1.00 95.81 140 PHE A CA 1
ATOM 1134 C C . PHE A 1 140 ? 0.616 1.119 -3.317 1.00 95.81 140 PHE A C 1
ATOM 1136 O O . PHE A 1 140 ? -0.408 0.501 -3.008 1.00 95.81 140 PHE A O 1
ATOM 1143 N N . ALA A 1 141 ? 0.557 2.315 -3.913 1.00 93.69 141 ALA A N 1
ATOM 1144 C CA . ALA A 1 141 ? -0.698 2.979 -4.269 1.00 93.69 141 ALA A CA 1
ATOM 1145 C C . ALA A 1 141 ? -1.530 2.174 -5.285 1.00 93.69 141 ALA A C 1
ATOM 1147 O O . ALA A 1 141 ? -2.750 2.066 -5.133 1.00 93.69 141 ALA A O 1
ATOM 1148 N N . LEU A 1 142 ? -0.889 1.556 -6.287 1.00 93.94 142 LEU A N 1
ATOM 1149 C CA . LEU A 1 142 ? -1.564 0.660 -7.232 1.00 93.94 142 LEU A CA 1
ATOM 1150 C C . LEU A 1 142 ? -2.189 -0.549 -6.532 1.00 93.94 142 LEU A C 1
ATOM 1152 O O . LEU A 1 142 ? -3.343 -0.890 -6.798 1.00 93.94 142 LEU A O 1
ATOM 1156 N N . LEU A 1 143 ? -1.432 -1.207 -5.655 1.00 95.56 143 LEU A N 1
ATOM 1157 C CA . LEU A 1 143 ? -1.861 -2.435 -4.986 1.00 95.56 143 LEU A CA 1
ATOM 1158 C C . LEU A 1 143 ? -2.997 -2.180 -3.991 1.00 95.56 143 LEU A C 1
ATOM 1160 O O . LEU A 1 143 ? -3.944 -2.964 -3.918 1.00 95.56 143 LEU A O 1
ATOM 1164 N N . THR A 1 144 ? -2.938 -1.049 -3.286 1.00 94.44 144 THR A N 1
ATOM 1165 C CA . THR A 1 144 ? -3.957 -0.612 -2.313 1.00 94.44 144 THR A CA 1
ATOM 1166 C C . THR A 1 144 ? -5.166 0.081 -2.944 1.00 94.44 144 THR A C 1
ATOM 1168 O O . THR A 1 144 ? -6.097 0.490 -2.246 1.00 94.44 144 THR A O 1
ATOM 1171 N N . GLY A 1 145 ? -5.144 0.271 -4.267 1.00 90.88 145 GLY A N 1
ATOM 1172 C CA . GLY A 1 145 ? -6.181 0.985 -5.004 1.00 90.88 145 GLY A CA 1
ATOM 1173 C C . GLY A 1 145 ? -6.267 2.483 -4.680 1.00 90.88 145 GLY A C 1
ATOM 1174 O O . GLY A 1 145 ? -7.174 3.151 -5.177 1.00 90.88 145 GLY A O 1
ATOM 1175 N N . ASN A 1 146 ? -5.345 3.024 -3.877 1.00 91.25 146 ASN A N 1
ATOM 1176 C CA . ASN A 1 146 ? -5.316 4.423 -3.462 1.00 91.25 146 ASN A CA 1
ATOM 1177 C C . ASN A 1 146 ? -4.472 5.268 -4.422 1.00 91.25 146 ASN A C 1
ATOM 1179 O O . ASN A 1 146 ? -3.414 5.783 -4.073 1.00 91.25 146 ASN A O 1
ATOM 1183 N N . LEU A 1 147 ? -4.942 5.428 -5.656 1.00 88.81 147 LEU A N 1
ATOM 1184 C CA . LEU A 1 147 ? -4.181 6.133 -6.695 1.00 88.81 147 LEU A CA 1
ATOM 1185 C C . LEU A 1 147 ? -3.995 7.636 -6.426 1.00 88.81 147 LEU A C 1
ATOM 1187 O O . LEU A 1 147 ? -3.139 8.260 -7.036 1.00 88.81 147 LEU A O 1
ATOM 1191 N N . ASN A 1 148 ? -4.774 8.202 -5.502 1.00 85.75 148 ASN A N 1
ATOM 1192 C CA . ASN A 1 148 ? -4.685 9.604 -5.084 1.00 85.75 148 ASN A CA 1
ATOM 1193 C C . ASN A 1 148 ? -3.905 9.760 -3.773 1.00 85.75 148 ASN A C 1
ATOM 1195 O O . ASN A 1 148 ? -3.949 10.823 -3.153 1.00 85.75 148 ASN A O 1
ATOM 1199 N N . LYS A 1 149 ? -3.232 8.698 -3.302 1.00 83.81 149 LYS A N 1
ATOM 1200 C CA . LYS A 1 149 ? -2.557 8.682 -1.998 1.00 83.81 149 LYS A CA 1
ATOM 1201 C C . LYS A 1 149 ? -1.637 9.886 -1.813 1.00 83.81 149 LYS A C 1
ATOM 1203 O O . LYS A 1 149 ? -1.612 10.483 -0.743 1.00 83.81 149 LYS A O 1
ATOM 1208 N N . PHE A 1 150 ? -0.930 10.259 -2.872 1.00 81.94 150 PHE A N 1
ATOM 1209 C CA . PHE A 1 150 ? 0.095 11.295 -2.834 1.00 81.94 150 PHE A CA 1
ATOM 1210 C C . PHE A 1 150 ? -0.413 12.678 -3.261 1.00 81.94 150 PHE A C 1
ATOM 1212 O O . PHE A 1 150 ? 0.386 13.594 -3.426 1.00 81.94 150 PHE A O 1
ATOM 1219 N N . ASP A 1 151 ? -1.731 12.874 -3.402 1.00 81.25 151 ASP A N 1
ATOM 1220 C CA . ASP A 1 151 ? -2.293 14.177 -3.786 1.00 81.25 151 ASP A CA 1
ATOM 1221 C C . ASP A 1 151 ? -2.172 15.252 -2.711 1.00 81.25 151 ASP A C 1
ATOM 1223 O O . ASP A 1 151 ? -2.137 16.439 -3.034 1.00 81.25 151 ASP A O 1
ATOM 1227 N N . HIS A 1 152 ? -2.084 14.845 -1.447 1.00 72.25 152 HIS A N 1
ATOM 1228 C CA . HIS A 1 152 ? -2.037 15.771 -0.323 1.00 72.25 152 HIS A CA 1
ATOM 1229 C C . HIS A 1 152 ? -0.677 15.754 0.365 1.00 72.25 152 HIS A C 1
ATOM 1231 O O . HIS A 1 152 ? 0.053 16.741 0.300 1.00 72.25 152 HIS A O 1
ATOM 1237 N N . ASN A 1 153 ? -0.334 14.630 0.996 1.00 77.69 153 ASN A N 1
ATOM 1238 C CA . ASN A 1 153 ? 0.852 14.521 1.828 1.00 77.69 153 ASN A CA 1
ATOM 1239 C C . ASN A 1 153 ? 1.653 13.287 1.425 1.00 77.69 153 ASN A C 1
ATOM 1241 O O . ASN A 1 153 ? 1.123 12.178 1.351 1.00 77.69 153 ASN A O 1
ATOM 1245 N N . LEU A 1 154 ? 2.942 13.495 1.204 1.00 87.62 154 LEU A N 1
ATOM 1246 C CA . LEU A 1 154 ? 3.950 12.450 1.250 1.00 87.62 154 LEU A CA 1
ATOM 1247 C C . LEU A 1 154 ? 4.684 12.609 2.579 1.00 87.62 154 LEU A C 1
ATOM 1249 O O . LEU A 1 154 ? 4.902 13.734 3.015 1.00 87.62 154 LEU A O 1
ATOM 1253 N N . PHE A 1 155 ? 5.036 11.523 3.251 1.00 91.12 155 PHE A N 1
ATOM 1254 C CA . PHE A 1 155 ? 5.774 11.612 4.508 1.00 91.12 155 PHE A CA 1
ATOM 1255 C C . PHE A 1 155 ? 7.139 10.983 4.321 1.00 91.12 155 PHE A C 1
ATOM 1257 O O . PHE A 1 155 ? 7.240 9.947 3.674 1.00 91.12 155 PHE A O 1
ATOM 1264 N N . VAL A 1 156 ? 8.171 11.596 4.886 1.00 90.88 156 VAL A N 1
ATOM 1265 C CA . VAL A 1 156 ? 9.529 11.044 4.925 1.00 90.88 156 VAL A CA 1
ATOM 1266 C C . VAL A 1 156 ? 9.976 10.881 6.365 1.00 90.88 156 VAL A C 1
ATOM 1268 O O . VAL A 1 156 ? 9.588 11.662 7.244 1.00 90.88 156 VAL A O 1
ATOM 1271 N N . ALA A 1 157 ? 10.805 9.870 6.608 1.00 88.62 157 ALA A N 1
ATOM 1272 C CA . ALA A 1 157 ? 11.611 9.837 7.816 1.00 88.62 157 ALA A CA 1
ATOM 1273 C C . ALA A 1 157 ? 12.595 11.014 7.780 1.00 88.62 157 ALA A C 1
ATOM 1275 O O . ALA A 1 157 ? 13.326 11.182 6.807 1.00 88.62 157 ALA A O 1
ATOM 1276 N N . ALA A 1 158 ? 12.599 11.831 8.830 1.00 84.25 158 ALA A N 1
ATOM 1277 C CA . ALA A 1 158 ? 13.535 12.939 8.972 1.00 84.25 158 ALA A CA 1
ATOM 1278 C C . ALA A 1 158 ? 14.560 12.618 10.061 1.00 84.25 158 ALA A C 1
ATOM 1280 O O . ALA A 1 158 ? 14.228 12.028 11.099 1.00 84.25 158 ALA A O 1
ATOM 1281 N N . GLU A 1 159 ? 15.808 13.029 9.852 1.00 76.19 159 GLU A N 1
ATOM 1282 C CA . GLU A 1 159 ? 16.816 12.933 10.896 1.00 76.19 159 GLU A CA 1
ATOM 1283 C C . GLU A 1 159 ? 16.522 13.972 11.989 1.00 76.19 159 GLU A C 1
ATOM 1285 O O . GLU A 1 159 ? 16.108 15.098 11.717 1.00 76.19 159 GLU A O 1
ATOM 1290 N N . ARG A 1 160 ? 16.726 13.613 13.267 1.00 64.38 160 ARG A N 1
ATOM 1291 C CA . ARG A 1 160 ? 16.378 14.493 14.405 1.00 64.38 160 ARG A CA 1
ATOM 1292 C C . ARG A 1 160 ? 17.065 15.862 14.363 1.00 64.38 160 ARG A C 1
ATOM 1294 O O . ARG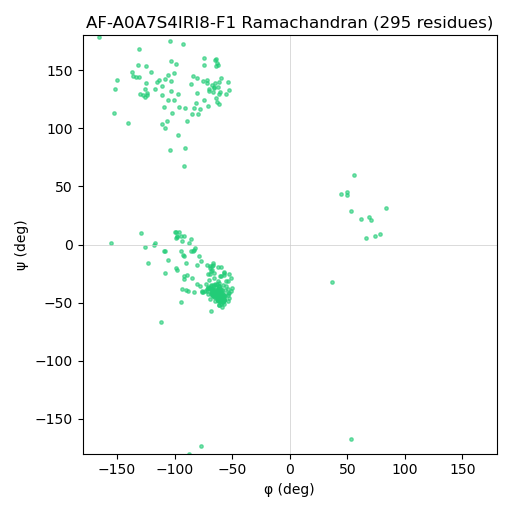 A 1 160 ? 16.541 16.791 14.972 1.00 64.38 160 ARG A O 1
ATOM 1301 N N . ASN A 1 161 ? 18.196 15.969 13.667 1.00 64.25 161 ASN A N 1
ATOM 1302 C CA . ASN A 1 161 ? 19.018 17.176 13.602 1.00 64.25 161 ASN A CA 1
ATOM 1303 C C . ASN A 1 161 ? 19.295 17.657 12.167 1.00 64.25 161 ASN A C 1
ATOM 1305 O O . ASN A 1 161 ? 19.940 18.692 12.015 1.00 64.25 161 ASN A O 1
ATOM 1309 N N . ASP A 1 162 ? 18.818 16.942 11.145 1.00 59.47 162 ASP A N 1
ATOM 1310 C CA . ASP A 1 162 ? 19.017 17.303 9.743 1.00 59.47 162 ASP A CA 1
ATOM 1311 C C . ASP A 1 162 ? 17.740 17.032 8.933 1.00 59.47 162 ASP A C 1
ATOM 1313 O O . ASP A 1 162 ? 17.390 15.898 8.619 1.00 59.47 162 ASP A O 1
ATOM 1317 N N . TYR A 1 163 ? 17.024 18.109 8.611 1.00 58.16 163 TYR A N 1
ATOM 1318 C CA . TYR A 1 163 ? 15.832 18.065 7.758 1.00 58.16 163 TYR A CA 1
ATOM 1319 C C . TYR A 1 163 ? 16.174 18.195 6.264 1.00 58.16 163 TYR A C 1
ATOM 1321 O O . TYR A 1 163 ? 15.267 18.271 5.437 1.00 58.16 163 TYR A O 1
ATOM 1329 N N . SER A 1 164 ? 17.461 18.297 5.909 1.00 53.78 164 SER A N 1
ATOM 1330 C CA . SER A 1 164 ? 17.916 18.400 4.520 1.00 53.78 164 SER A CA 1
ATOM 1331 C C . SER A 1 164 ? 18.164 17.033 3.876 1.00 53.78 164 SER A C 1
ATOM 1333 O O . SER A 1 164 ? 17.988 16.896 2.665 1.00 53.78 164 SER A O 1
ATOM 1335 N N . ALA A 1 165 ? 18.481 16.011 4.676 1.00 61.00 165 ALA A N 1
ATOM 1336 C CA . ALA A 1 165 ? 18.539 14.623 4.236 1.00 61.00 165 ALA A CA 1
ATOM 1337 C C . ALA A 1 165 ? 17.137 13.989 4.295 1.00 61.00 165 ALA A C 1
ATOM 1339 O O . ALA A 1 165 ? 16.564 13.794 5.369 1.00 61.00 165 ALA A O 1
ATOM 1340 N N . MET A 1 166 ? 16.565 13.675 3.130 1.00 70.44 166 MET A N 1
ATOM 1341 C CA . MET A 1 166 ? 15.303 12.937 3.046 1.00 70.44 166 MET A CA 1
ATOM 1342 C C . MET A 1 166 ? 15.565 11.451 3.284 1.00 70.44 166 MET A C 1
ATOM 1344 O O . MET A 1 166 ? 16.264 10.818 2.499 1.00 70.44 166 MET A O 1
ATOM 1348 N N . GLY A 1 167 ? 15.003 10.900 4.361 1.00 84.38 167 GLY A N 1
ATOM 1349 C CA . GLY A 1 167 ? 14.937 9.456 4.564 1.00 84.38 167 GLY A CA 1
ATOM 1350 C C . GLY A 1 167 ? 13.834 8.794 3.722 1.00 84.38 167 GLY A C 1
ATOM 1351 O O . GLY A 1 167 ? 13.176 9.462 2.918 1.00 84.38 167 GLY A O 1
ATOM 1352 N N . PRO A 1 168 ? 13.578 7.488 3.929 1.00 89.00 168 PRO A N 1
ATOM 1353 C CA . PRO A 1 168 ? 12.592 6.734 3.155 1.00 89.00 168 PRO A CA 1
ATOM 1354 C C . PRO A 1 168 ? 11.169 7.277 3.324 1.00 89.00 168 PRO A C 1
ATOM 1356 O O . PRO A 1 168 ? 10.821 7.862 4.363 1.00 89.00 168 PRO A O 1
ATOM 1359 N N . PHE A 1 169 ? 10.318 7.040 2.322 1.00 91.81 169 PHE A N 1
ATOM 1360 C CA . PHE A 1 169 ? 8.920 7.449 2.383 1.00 91.81 169 PHE A CA 1
ATOM 1361 C C . PHE A 1 169 ? 8.141 6.616 3.397 1.00 91.81 169 PHE A C 1
ATOM 1363 O O . PHE A 1 169 ? 8.195 5.398 3.403 1.00 91.81 169 PHE A O 1
ATOM 1370 N N . ILE A 1 170 ? 7.338 7.253 4.239 1.00 93.38 170 ILE A N 1
ATOM 1371 C CA . ILE A 1 170 ? 6.502 6.572 5.226 1.00 93.38 170 ILE A CA 1
ATOM 1372 C C . ILE A 1 170 ? 5.050 6.609 4.763 1.00 93.38 170 ILE A C 1
ATOM 1374 O O . ILE A 1 170 ? 4.467 7.666 4.513 1.00 93.38 170 ILE A O 1
ATOM 1378 N N . TYR A 1 171 ? 4.437 5.436 4.653 1.00 92.94 171 TYR A N 1
ATOM 1379 C CA . TYR A 1 171 ? 3.087 5.289 4.119 1.00 92.94 171 TYR A CA 1
ATOM 1380 C C . TYR A 1 171 ? 2.065 5.376 5.254 1.00 92.94 171 TYR A C 1
ATOM 1382 O O . TYR A 1 171 ? 1.592 4.364 5.770 1.00 92.94 171 TYR A O 1
ATOM 1390 N N . ILE A 1 172 ? 1.709 6.600 5.638 1.00 91.62 172 ILE A N 1
ATOM 1391 C CA . ILE A 1 172 ? 0.580 6.885 6.542 1.00 91.62 172 ILE A CA 1
ATOM 1392 C C . ILE A 1 172 ? -0.627 7.420 5.764 1.00 91.62 172 ILE A C 1
ATOM 1394 O O . ILE A 1 172 ? -0.538 7.594 4.546 1.00 91.62 172 ILE A O 1
ATOM 1398 N N . ASP A 1 173 ? -1.755 7.627 6.443 1.00 89.56 173 ASP A N 1
ATOM 1399 C CA . ASP A 1 173 ? -3.039 8.023 5.848 1.00 89.56 173 ASP A CA 1
ATOM 1400 C C . ASP A 1 173 ? -3.489 7.031 4.756 1.00 89.56 173 ASP A C 1
ATOM 1402 O O . ASP A 1 173 ? -3.614 7.340 3.566 1.00 89.56 173 ASP A O 1
ATOM 1406 N N . ASN A 1 174 ? -3.664 5.769 5.155 1.00 92.81 174 ASN A N 1
ATOM 1407 C CA . ASN A 1 174 ? -4.132 4.682 4.289 1.00 92.81 174 ASN A CA 1
ATOM 1408 C C . ASN A 1 174 ? -5.636 4.412 4.432 1.00 92.81 174 ASN A C 1
ATOM 1410 O O . ASN A 1 174 ? -6.146 3.439 3.872 1.00 92.81 174 ASN A O 1
ATOM 1414 N N . ASP A 1 175 ? -6.362 5.248 5.168 1.00 87.19 175 ASP A N 1
ATOM 1415 C CA . ASP A 1 175 ? -7.805 5.142 5.381 1.00 87.19 175 ASP A CA 1
ATOM 1416 C C . ASP A 1 175 ? -8.631 5.212 4.082 1.00 87.19 175 ASP A C 1
ATOM 1418 O O . ASP A 1 175 ? -9.695 4.595 4.019 1.00 87.19 175 ASP A O 1
ATOM 1422 N N . ARG A 1 176 ? -8.111 5.879 3.040 1.00 89.25 176 ARG A N 1
ATOM 1423 C CA . ARG A 1 176 ? -8.690 5.970 1.683 1.00 89.25 176 ARG A CA 1
ATOM 1424 C C . ARG A 1 176 ? -8.313 4.820 0.740 1.00 89.25 176 ARG A C 1
ATOM 1426 O O . ARG A 1 176 ? -8.671 4.862 -0.436 1.00 89.25 176 ARG A O 1
ATOM 1433 N N . SER A 1 177 ? -7.590 3.809 1.221 1.00 91.25 177 SER A N 1
ATOM 1434 C CA . SER A 1 177 ? -7.352 2.589 0.437 1.00 91.25 177 SER A CA 1
ATOM 1435 C C . SER A 1 177 ? -8.673 1.898 0.128 1.00 91.25 177 SER A C 1
ATOM 1437 O O . SER A 1 177 ? -9.558 1.841 0.984 1.00 91.25 177 SER A O 1
ATOM 1439 N N . GLN A 1 178 ? -8.812 1.382 -1.090 1.00 89.56 178 GLN A N 1
ATOM 1440 C CA . GLN A 1 178 ? -10.081 0.858 -1.586 1.00 89.56 178 GLN A CA 1
ATOM 1441 C C . GLN A 1 178 ? -9.923 -0.584 -2.056 1.00 89.56 178 GLN A C 1
ATOM 1443 O O . GLN A 1 178 ? -8.942 -0.942 -2.706 1.00 89.56 178 GLN A O 1
ATOM 1448 N N . TRP A 1 179 ? -10.920 -1.398 -1.721 1.00 89.06 179 TRP A N 1
ATOM 1449 C CA . TRP A 1 179 ? -10.898 -2.848 -1.925 1.00 89.06 179 TRP A CA 1
ATOM 1450 C C . TRP A 1 179 ? -12.152 -3.352 -2.636 1.00 89.06 179 TRP A C 1
ATOM 1452 O O . TRP A 1 179 ? -12.378 -4.555 -2.717 1.00 89.06 179 TRP A O 1
ATOM 1462 N N . ASP A 1 180 ? -12.972 -2.431 -3.138 1.00 87.69 180 ASP A N 1
ATOM 1463 C CA . ASP A 1 180 ? -14.259 -2.742 -3.758 1.00 87.69 180 ASP A CA 1
ATOM 1464 C C . ASP A 1 180 ? -14.142 -2.792 -5.289 1.00 87.69 180 ASP A C 1
ATOM 1466 O O . ASP A 1 180 ? -14.942 -3.442 -5.966 1.00 87.69 180 ASP A O 1
ATOM 1470 N N . TYR A 1 181 ? -13.117 -2.142 -5.854 1.00 88.25 181 TYR A N 1
ATOM 1471 C CA . TYR A 1 181 ? -12.890 -2.075 -7.292 1.00 88.25 181 TYR A CA 1
ATOM 1472 C C . TYR A 1 181 ? -11.431 -2.353 -7.647 1.00 88.25 181 TYR A C 1
ATOM 1474 O O . TYR A 1 181 ? -10.492 -1.944 -6.973 1.00 88.25 181 TYR A O 1
ATOM 1482 N N . THR A 1 182 ? -11.221 -3.021 -8.775 1.00 88.81 182 THR A N 1
ATOM 1483 C CA . THR A 1 182 ? -9.873 -3.316 -9.270 1.00 88.81 182 THR A CA 1
ATOM 1484 C C . THR A 1 182 ? -9.186 -2.056 -9.788 1.00 88.81 182 THR A C 1
ATOM 1486 O O . THR A 1 182 ? -9.792 -1.308 -10.560 1.00 88.81 182 THR A O 1
ATOM 1489 N N . THR A 1 183 ? -7.899 -1.894 -9.497 1.00 85.25 183 THR A N 1
ATOM 1490 C CA . THR A 1 183 ? -7.050 -0.797 -9.986 1.00 85.25 183 THR A CA 1
ATOM 1491 C C . THR A 1 183 ? -7.042 -0.704 -11.511 1.00 85.25 183 THR A C 1
ATOM 1493 O O . THR A 1 183 ? -7.112 0.393 -12.061 1.00 85.25 183 THR A O 1
ATOM 1496 N N . ALA A 1 184 ? -7.095 -1.847 -12.201 1.00 80.75 184 ALA A N 1
ATOM 1497 C CA . ALA A 1 184 ? -7.182 -1.916 -13.659 1.00 80.75 184 ALA A CA 1
ATOM 1498 C C . ALA A 1 184 ? -8.393 -1.171 -14.252 1.00 80.75 184 ALA A C 1
ATOM 1500 O O . ALA A 1 184 ? -8.333 -0.762 -15.400 1.00 80.75 184 ALA A O 1
ATOM 1501 N N . ARG A 1 185 ? -9.483 -0.968 -13.493 1.00 80.06 185 ARG A N 1
ATOM 1502 C CA . ARG A 1 185 ? -10.677 -0.225 -13.949 1.00 80.06 185 ARG A CA 1
ATOM 1503 C C . ARG A 1 185 ? -10.547 1.291 -13.785 1.00 80.06 185 ARG A C 1
ATOM 1505 O O . ARG A 1 185 ? -11.439 2.025 -14.209 1.00 80.06 185 ARG A O 1
ATOM 1512 N N . SER A 1 186 ? -9.473 1.777 -13.166 1.00 80.12 186 SER A N 1
ATOM 1513 C CA . SER A 1 186 ? -9.275 3.207 -12.963 1.00 80.12 186 SER A CA 1
ATOM 1514 C C . SER A 1 186 ? -8.954 3.911 -14.276 1.00 80.12 186 SER A C 1
ATOM 1516 O O . SER A 1 186 ? -7.906 3.675 -14.875 1.00 80.12 186 SER A O 1
ATOM 1518 N N . LYS A 1 187 ? -9.809 4.864 -14.673 1.00 79.19 187 LYS A N 1
ATOM 1519 C CA . LYS A 1 187 ? -9.598 5.744 -15.840 1.00 79.19 187 LYS A CA 1
ATOM 1520 C C . LYS A 1 187 ? -8.245 6.466 -15.818 1.00 79.19 187 LYS A C 1
ATOM 1522 O O . LYS A 1 187 ? -7.731 6.783 -16.883 1.00 79.19 187 LYS A O 1
ATOM 1527 N N . LYS A 1 188 ? -7.660 6.668 -14.631 1.00 77.12 188 LYS A N 1
ATOM 1528 C CA . LYS A 1 188 ? -6.353 7.315 -14.448 1.00 77.12 188 LYS A CA 1
ATOM 1529 C C . LYS A 1 188 ? -5.169 6.512 -15.010 1.00 77.12 188 LYS A C 1
ATOM 1531 O O . LYS A 1 188 ? -4.110 7.084 -15.188 1.00 77.12 188 LYS A O 1
ATOM 1536 N N . LEU A 1 189 ? -5.331 5.212 -15.276 1.00 74.44 189 LEU A N 1
ATOM 1537 C CA . LEU A 1 189 ? -4.253 4.338 -15.772 1.00 74.44 189 LEU A CA 1
ATOM 1538 C C . LEU A 1 189 ? -4.419 3.921 -17.243 1.00 74.44 189 LEU A C 1
ATOM 1540 O O . LEU A 1 189 ? -3.558 3.231 -17.783 1.00 74.44 189 LEU A O 1
ATOM 1544 N N . TYR A 1 190 ? -5.538 4.282 -17.881 1.00 64.25 190 TYR A N 1
ATOM 1545 C CA . TYR A 1 190 ? -5.868 3.849 -19.243 1.00 64.25 190 TYR A CA 1
ATOM 1546 C C . TYR A 1 190 ? -5.189 4.611 -20.393 1.00 64.25 190 TYR A C 1
ATOM 1548 O O . TYR A 1 190 ? -4.954 3.962 -21.411 1.00 64.25 190 TYR A O 1
ATOM 1556 N N . PRO A 1 191 ? -4.897 5.928 -20.325 1.00 68.69 191 PRO A N 1
ATOM 1557 C CA . PRO A 1 191 ? -4.303 6.607 -21.478 1.00 68.69 191 PRO A CA 1
ATOM 1558 C C . PRO A 1 191 ? -2.840 6.197 -21.691 1.00 68.69 191 PRO A C 1
ATOM 1560 O O . PRO A 1 191 ? -2.427 5.999 -22.830 1.00 68.69 191 PRO A O 1
ATOM 1563 N N . VAL A 1 192 ? -2.086 6.014 -20.603 1.00 76.94 192 VAL A N 1
ATOM 1564 C CA . VAL A 1 192 ? -0.687 5.568 -20.581 1.00 76.94 192 VAL A CA 1
ATOM 1565 C C . VAL A 1 192 ? -0.466 4.843 -19.261 1.00 76.94 192 VAL A C 1
ATOM 1567 O O . VAL A 1 192 ? -0.880 5.351 -18.222 1.00 76.94 192 VAL A O 1
ATOM 1570 N N . ASN A 1 193 ? 0.177 3.675 -19.270 1.00 86.31 193 ASN A N 1
ATOM 1571 C CA . ASN A 1 193 ? 0.578 3.005 -18.033 1.00 86.31 193 ASN A CA 1
ATOM 1572 C C . ASN A 1 193 ? 2.105 3.090 -17.883 1.00 86.31 193 ASN A C 1
ATOM 1574 O O . ASN A 1 193 ? 2.806 2.279 -18.497 1.00 86.31 193 ASN A O 1
ATOM 1578 N N . PRO A 1 194 ? 2.627 4.027 -17.065 1.00 91.44 194 PRO A N 1
ATOM 1579 C CA . PRO A 1 194 ? 4.067 4.248 -16.932 1.00 91.44 194 PRO A CA 1
ATOM 1580 C C . PRO A 1 194 ? 4.846 2.985 -16.546 1.00 91.44 194 PRO A C 1
ATOM 1582 O O . PRO A 1 194 ? 5.960 2.773 -17.015 1.00 91.44 194 PRO A O 1
ATOM 1585 N N . TRP A 1 195 ? 4.237 2.071 -15.785 1.00 92.56 195 TRP A N 1
ATOM 1586 C CA . TRP A 1 195 ? 4.869 0.812 -15.379 1.00 92.56 195 TRP A CA 1
ATOM 1587 C C . TRP A 1 195 ? 5.252 -0.094 -16.551 1.00 92.56 195 TRP A C 1
ATOM 1589 O O . TRP A 1 195 ? 6.304 -0.732 -16.512 1.00 92.56 195 TRP A O 1
ATOM 1599 N N . ARG A 1 196 ? 4.428 -0.126 -17.607 1.00 92.88 196 ARG A N 1
ATOM 1600 C CA . ARG A 1 196 ? 4.697 -0.907 -18.830 1.00 92.88 196 ARG A CA 1
ATOM 1601 C C . ARG A 1 196 ? 5.827 -0.315 -19.663 1.00 92.88 196 ARG A C 1
ATOM 1603 O O . ARG A 1 196 ? 6.461 -1.041 -20.431 1.00 92.88 196 ARG A O 1
ATOM 1610 N N . GLU A 1 197 ? 6.052 0.988 -19.526 1.00 92.69 197 GLU A N 1
ATOM 1611 C CA . GLU A 1 197 ? 7.063 1.728 -20.274 1.00 92.69 197 GLU A CA 1
ATOM 1612 C C . GLU A 1 197 ? 8.408 1.759 -19.553 1.00 92.69 197 GLU A C 1
ATOM 1614 O O . GLU A 1 197 ? 9.444 1.621 -20.203 1.00 92.69 197 GLU A O 1
ATOM 1619 N N . PHE A 1 198 ? 8.399 1.913 -18.228 1.00 93.88 198 PHE A N 1
ATOM 1620 C CA . PHE A 1 198 ? 9.614 1.983 -17.421 1.00 93.88 198 PHE A CA 1
ATOM 1621 C C . PHE A 1 198 ? 10.261 0.613 -17.252 1.00 93.88 198 PHE A C 1
ATOM 1623 O O . PHE A 1 198 ? 11.481 0.516 -17.329 1.00 93.88 198 PHE A O 1
ATOM 1630 N N . CYS A 1 199 ? 9.459 -0.440 -17.042 1.00 95.44 199 CYS A N 1
ATOM 1631 C CA . CYS A 1 199 ? 9.946 -1.800 -16.812 1.00 95.44 199 CYS A CA 1
ATOM 1632 C C . CYS A 1 199 ? 11.036 -1.893 -15.731 1.00 95.44 199 CYS A C 1
ATOM 1634 O O . CYS A 1 199 ? 12.023 -2.600 -15.902 1.00 95.44 199 CYS A O 1
ATOM 1636 N N . LYS A 1 200 ? 10.853 -1.178 -14.615 1.00 95.56 200 LYS A N 1
ATOM 1637 C CA . LYS A 1 200 ? 11.735 -1.216 -13.442 1.00 95.56 200 LYS A CA 1
ATOM 1638 C C . LYS A 1 200 ? 10.910 -1.540 -12.207 1.00 95.56 200 LYS A C 1
ATOM 1640 O O . LYS A 1 200 ? 9.919 -0.864 -11.942 1.00 95.56 200 LYS A O 1
ATOM 1645 N N . PHE A 1 201 ? 11.325 -2.554 -11.457 1.00 96.25 201 PHE A N 1
ATOM 1646 C CA . PHE A 1 201 ? 10.636 -2.999 -10.251 1.00 96.25 201 PHE A CA 1
ATOM 1647 C C . PHE A 1 201 ? 11.630 -3.289 -9.118 1.00 96.25 201 PHE A C 1
ATOM 1649 O O . PHE A 1 201 ? 12.712 -3.818 -9.395 1.00 96.25 201 PHE A O 1
ATOM 1656 N N . PRO A 1 202 ? 11.263 -3.013 -7.850 1.00 95.69 202 PRO A N 1
ATOM 1657 C CA . PRO A 1 202 ? 12.030 -3.468 -6.693 1.00 95.69 202 PRO A CA 1
ATOM 1658 C C . PRO A 1 202 ? 12.066 -5.003 -6.684 1.00 95.69 202 PRO A C 1
ATOM 1660 O O . PRO A 1 202 ? 11.017 -5.654 -6.713 1.00 95.69 202 PRO A O 1
ATOM 1663 N N . LYS A 1 203 ? 13.267 -5.588 -6.735 1.00 95.00 203 LYS A N 1
ATOM 1664 C CA . LYS A 1 203 ? 13.484 -7.014 -7.024 1.00 95.00 203 LYS A CA 1
ATOM 1665 C C . LYS A 1 203 ? 12.746 -7.949 -6.064 1.00 95.00 203 LYS A C 1
ATOM 1667 O O . LYS A 1 203 ? 12.045 -8.858 -6.513 1.00 95.00 203 LYS A O 1
ATOM 1672 N N . ARG A 1 204 ? 12.897 -7.763 -4.752 1.00 92.56 204 ARG A N 1
ATOM 1673 C CA . ARG A 1 204 ? 12.280 -8.628 -3.732 1.00 92.56 204 ARG A CA 1
ATOM 1674 C C . ARG A 1 204 ? 10.762 -8.464 -3.715 1.00 92.56 204 ARG A C 1
ATOM 1676 O O . ARG A 1 204 ? 10.051 -9.472 -3.661 1.00 92.56 204 ARG A O 1
ATOM 1683 N N . ILE A 1 205 ? 10.265 -7.231 -3.820 1.00 95.56 205 ILE A N 1
ATOM 1684 C CA . ILE A 1 205 ? 8.819 -6.958 -3.870 1.00 95.56 205 ILE A CA 1
ATOM 1685 C C . ILE A 1 205 ? 8.200 -7.604 -5.117 1.00 95.56 205 ILE A C 1
ATOM 1687 O O . ILE A 1 205 ? 7.193 -8.307 -5.020 1.00 95.56 205 ILE A O 1
ATOM 1691 N N . ALA A 1 206 ? 8.834 -7.448 -6.282 1.00 96.94 206 ALA A N 1
ATOM 1692 C CA . ALA A 1 206 ? 8.383 -8.044 -7.537 1.00 96.94 206 ALA A CA 1
ATOM 1693 C C . ALA A 1 206 ? 8.336 -9.576 -7.472 1.00 96.94 206 ALA A C 1
ATOM 1695 O O . ALA A 1 206 ? 7.341 -10.183 -7.869 1.00 96.94 206 ALA A O 1
ATOM 1696 N N . HIS A 1 207 ? 9.367 -10.214 -6.913 1.00 94.94 207 HIS A N 1
ATOM 1697 C CA . HIS A 1 207 ? 9.364 -11.662 -6.706 1.00 94.94 207 HIS A CA 1
ATOM 1698 C C . HIS A 1 207 ? 8.206 -12.120 -5.809 1.00 94.94 207 HIS A C 1
ATOM 1700 O O . HIS A 1 207 ? 7.565 -13.127 -6.107 1.00 94.94 207 HIS A O 1
ATOM 1706 N N . ARG A 1 208 ? 7.894 -11.384 -4.734 1.00 94.62 208 ARG A N 1
ATOM 1707 C CA . ARG A 1 208 ? 6.754 -11.698 -3.856 1.00 94.62 208 ARG A CA 1
ATOM 1708 C C . ARG A 1 208 ? 5.412 -11.509 -4.559 1.00 94.62 208 ARG A C 1
ATOM 1710 O O . ARG A 1 208 ? 4.530 -12.344 -4.383 1.00 94.62 208 ARG A O 1
ATOM 1717 N N . ILE A 1 209 ? 5.273 -10.476 -5.391 1.00 97.12 209 ILE A N 1
ATOM 1718 C CA . ILE A 1 209 ? 4.094 -10.277 -6.250 1.00 97.12 209 ILE A CA 1
ATOM 1719 C C . ILE A 1 209 ? 3.902 -11.484 -7.176 1.00 97.12 209 ILE A C 1
ATOM 1721 O O . ILE A 1 209 ? 2.810 -12.045 -7.220 1.00 97.12 209 ILE A O 1
ATOM 1725 N N . LEU A 1 210 ? 4.959 -11.928 -7.865 1.00 96.06 210 LEU A N 1
ATOM 1726 C CA . LEU A 1 210 ? 4.903 -13.096 -8.750 1.00 96.06 210 LEU A CA 1
ATOM 1727 C C . LEU A 1 210 ? 4.596 -14.395 -7.993 1.00 96.06 210 LEU A C 1
ATOM 1729 O O . LEU A 1 210 ? 3.868 -15.243 -8.502 1.00 96.06 210 LEU A O 1
ATOM 1733 N N . LEU A 1 211 ? 5.120 -14.552 -6.776 1.00 94.44 211 LEU A N 1
ATOM 1734 C CA . LEU A 1 211 ? 4.864 -15.719 -5.931 1.00 94.44 211 LEU A CA 1
ATOM 1735 C C . LEU A 1 211 ? 3.415 -15.769 -5.422 1.00 94.44 211 LEU A C 1
ATOM 1737 O O . LEU A 1 211 ? 2.841 -16.851 -5.334 1.00 94.44 211 LEU A O 1
ATOM 1741 N N . LEU A 1 212 ? 2.833 -14.614 -5.089 1.00 95.75 212 LEU A N 1
ATOM 1742 C CA . LEU A 1 212 ? 1.508 -14.485 -4.471 1.00 95.75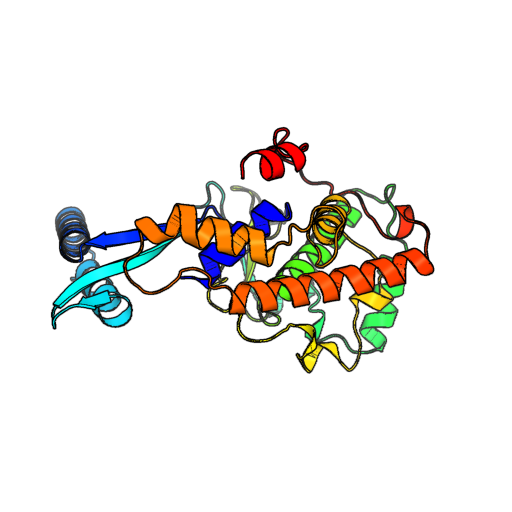 212 LEU A CA 1
ATOM 1743 C C . LEU A 1 212 ? 0.389 -14.151 -5.473 1.00 95.75 212 LEU A C 1
ATOM 1745 O O . LEU A 1 212 ? -0.727 -13.819 -5.062 1.00 95.75 212 LEU A O 1
ATOM 1749 N N . ARG A 1 213 ? 0.657 -14.223 -6.781 1.00 96.94 213 ARG A N 1
ATOM 1750 C CA . ARG A 1 213 ? -0.361 -14.004 -7.818 1.00 96.94 213 ARG A CA 1
ATOM 1751 C C . ARG A 1 213 ? -1.326 -15.191 -7.947 1.00 96.94 213 ARG A C 1
ATOM 1753 O O . ARG A 1 213 ? -0.940 -16.327 -7.656 1.00 96.94 213 ARG A O 1
ATOM 1760 N N . PRO A 1 214 ? -2.557 -14.979 -8.435 1.00 96.88 214 PRO A N 1
ATOM 1761 C CA . PRO A 1 214 ? -3.473 -16.062 -8.790 1.00 96.88 214 PRO A CA 1
ATOM 1762 C C . PRO A 1 214 ? -2.863 -17.079 -9.764 1.00 96.88 214 PRO A C 1
ATOM 1764 O O . PRO A 1 214 ? -2.166 -16.713 -10.704 1.00 96.88 214 PRO A O 1
ATOM 1767 N N . GLY A 1 215 ? -3.140 -18.369 -9.553 1.00 92.94 215 GLY A N 1
ATOM 1768 C CA . GLY A 1 215 ? -2.658 -19.443 -10.433 1.00 92.94 215 GLY A CA 1
ATOM 1769 C C . GLY A 1 215 ? -1.192 -19.847 -10.231 1.00 92.94 215 GLY A C 1
ATOM 1770 O O . GLY A 1 215 ? -0.669 -20.633 -11.020 1.00 92.94 215 GLY A O 1
ATOM 1771 N N . ASN A 1 216 ? -0.522 -19.351 -9.184 1.00 91.38 216 ASN A N 1
ATOM 1772 C CA . ASN A 1 216 ? 0.817 -19.824 -8.833 1.00 91.38 216 ASN A CA 1
ATOM 1773 C C . ASN A 1 216 ? 0.806 -21.322 -8.429 1.00 91.38 216 ASN A C 1
ATOM 1775 O O . ASN A 1 216 ? -0.215 -21.820 -7.945 1.00 91.38 216 ASN A O 1
ATOM 1779 N N . PRO A 1 217 ? 1.941 -22.045 -8.543 1.00 88.06 217 PRO A N 1
ATOM 1780 C CA . PRO A 1 217 ? 2.008 -23.488 -8.276 1.00 88.06 217 PRO A CA 1
ATOM 1781 C C . PRO A 1 217 ? 1.612 -23.922 -6.858 1.00 88.06 217 PRO A C 1
ATOM 1783 O O . PRO A 1 217 ? 1.324 -25.095 -6.640 1.00 88.06 217 PRO A O 1
ATOM 1786 N N . ARG A 1 218 ? 1.627 -23.003 -5.886 1.00 86.44 218 ARG A N 1
ATOM 1787 C CA . ARG A 1 218 ? 1.292 -23.281 -4.482 1.00 86.44 218 ARG A CA 1
ATOM 1788 C C . ARG A 1 218 ? -0.167 -22.989 -4.151 1.00 86.44 218 ARG A C 1
ATOM 1790 O O . ARG A 1 218 ? -0.589 -23.266 -3.035 1.00 86.44 218 ARG A O 1
ATOM 1797 N N . ASN A 1 219 ? -0.923 -22.425 -5.095 1.00 89.69 219 ASN A N 1
ATOM 1798 C CA . ASN A 1 219 ? -2.314 -22.019 -4.913 1.00 89.69 219 ASN A CA 1
ATOM 1799 C C . ASN A 1 219 ? -2.539 -21.099 -3.692 1.00 89.69 219 ASN A C 1
ATOM 1801 O O . ASN A 1 219 ? -3.620 -21.100 -3.106 1.00 89.69 219 ASN A O 1
ATOM 1805 N N . LEU A 1 220 ? -1.527 -20.312 -3.302 1.00 91.19 220 LEU A N 1
ATOM 1806 C CA . LEU A 1 220 ? -1.675 -19.278 -2.278 1.00 91.19 220 LEU A CA 1
ATOM 1807 C C . LEU A 1 220 ? -1.594 -17.895 -2.909 1.00 91.19 220 LEU A C 1
ATOM 1809 O O . LEU A 1 220 ? -0.555 -17.517 -3.444 1.00 91.19 220 LEU A O 1
ATOM 1813 N N . THR A 1 221 ? -2.665 -17.124 -2.790 1.00 96.75 221 THR A N 1
ATOM 1814 C CA . THR A 1 221 ? -2.720 -15.745 -3.273 1.00 96.75 221 THR A CA 1
ATOM 1815 C C . THR A 1 221 ? -2.592 -14.747 -2.125 1.00 96.75 221 THR A C 1
ATOM 1817 O O . THR A 1 221 ? -2.873 -15.084 -0.971 1.00 96.75 221 THR A O 1
ATOM 1820 N N . LEU A 1 222 ? -2.176 -13.508 -2.411 1.00 96.44 222 LEU A N 1
ATOM 1821 C CA . LEU A 1 222 ? -2.099 -12.465 -1.381 1.00 96.44 222 LEU A CA 1
ATOM 1822 C C . LEU A 1 222 ? -3.477 -12.183 -0.761 1.00 96.44 222 LEU A C 1
ATOM 1824 O O . LEU A 1 222 ? -3.589 -12.071 0.458 1.00 96.44 222 LEU A O 1
ATOM 1828 N N . GLY A 1 223 ? -4.524 -12.096 -1.580 1.00 96.88 223 GLY A N 1
ATOM 1829 C CA . GLY A 1 223 ? -5.902 -11.919 -1.138 1.00 96.88 223 GLY A CA 1
ATOM 1830 C C . GLY A 1 223 ? -6.352 -13.049 -0.222 1.00 96.88 223 GLY A C 1
ATOM 1831 O O . GLY A 1 223 ? -6.819 -12.779 0.882 1.00 96.88 223 GLY A O 1
ATOM 1832 N N . GLY A 1 224 ? -6.131 -14.305 -0.624 1.00 96.19 224 GLY A N 1
ATOM 1833 C CA . GLY A 1 224 ? -6.441 -15.474 0.201 1.00 96.19 224 GLY A CA 1
ATOM 1834 C C . GLY A 1 224 ? -5.678 -15.480 1.529 1.00 96.19 224 GLY A C 1
ATOM 1835 O O . GLY A 1 224 ? -6.274 -15.695 2.584 1.00 96.19 224 GLY A O 1
ATOM 1836 N N . TYR A 1 225 ? -4.380 -15.167 1.493 1.00 94.75 225 TYR A N 1
ATOM 1837 C CA . TYR A 1 225 ? -3.536 -15.048 2.682 1.00 94.75 225 TYR A CA 1
ATOM 1838 C C . TYR A 1 225 ? -4.061 -13.989 3.666 1.00 94.75 225 TYR A C 1
ATOM 1840 O O . TYR A 1 225 ? -4.218 -14.268 4.857 1.00 94.75 225 TYR A O 1
ATOM 1848 N N . LEU A 1 226 ? -4.398 -12.790 3.181 1.00 94.50 226 LEU A N 1
ATOM 1849 C CA . LEU A 1 226 ? -4.901 -11.717 4.041 1.00 94.50 226 LEU A CA 1
ATOM 1850 C C . LEU A 1 226 ? -6.313 -11.977 4.558 1.00 94.50 226 LEU A C 1
ATOM 1852 O O . LEU A 1 226 ? -6.580 -11.693 5.724 1.00 94.50 226 LEU A O 1
ATOM 1856 N N . THR A 1 227 ? -7.201 -12.562 3.750 1.00 95.00 227 THR A N 1
ATOM 1857 C CA . THR A 1 227 ? -8.521 -13.009 4.221 1.00 95.00 227 THR A CA 1
ATOM 1858 C C . THR A 1 227 ? -8.374 -14.060 5.324 1.00 95.00 227 THR A C 1
ATOM 1860 O O . THR A 1 227 ? -9.103 -14.018 6.318 1.00 95.00 227 THR A O 1
ATOM 1863 N N . ASN A 1 228 ? -7.397 -14.964 5.209 1.00 93.69 228 ASN A N 1
ATOM 1864 C CA . ASN A 1 228 ? -7.127 -15.959 6.241 1.00 93.69 228 ASN A CA 1
ATOM 1865 C C . ASN A 1 228 ? -6.658 -15.316 7.553 1.00 93.69 228 ASN A C 1
ATOM 1867 O O . ASN A 1 228 ? -7.223 -15.584 8.608 1.00 93.69 228 ASN A O 1
ATOM 1871 N N . ILE A 1 229 ? -5.685 -14.404 7.500 1.00 92.19 229 ILE A N 1
ATOM 1872 C CA . ILE A 1 229 ? -5.223 -13.680 8.695 1.00 92.19 229 ILE A CA 1
ATOM 1873 C C . ILE A 1 229 ? -6.352 -12.860 9.319 1.00 92.19 229 ILE A C 1
ATOM 1875 O O . ILE A 1 229 ? -6.564 -12.908 10.532 1.00 92.19 229 ILE A O 1
ATOM 1879 N N . ALA A 1 230 ? -7.094 -12.120 8.497 1.00 92.19 230 ALA A N 1
ATOM 1880 C CA . ALA A 1 230 ? -8.205 -11.306 8.958 1.00 92.19 230 ALA A CA 1
ATOM 1881 C C . ALA A 1 230 ? -9.248 -12.154 9.695 1.00 92.19 230 ALA A C 1
ATOM 1883 O O . ALA A 1 230 ? -9.639 -11.789 10.802 1.00 92.19 230 ALA A O 1
ATOM 1884 N N . SER A 1 231 ? -9.643 -13.295 9.123 1.00 91.75 231 SER A N 1
ATOM 1885 C CA . SER A 1 231 ? -10.674 -14.181 9.679 1.00 91.75 231 SER A CA 1
ATOM 1886 C C . SER A 1 231 ? -10.201 -15.030 10.863 1.00 91.75 231 SER A C 1
ATOM 1888 O O . SER A 1 231 ? -10.940 -15.177 11.832 1.00 91.75 231 SER A O 1
ATOM 1890 N N . GLN A 1 232 ? -8.986 -15.579 10.827 1.00 91.94 232 GLN A N 1
ATOM 1891 C CA . GLN A 1 232 ? -8.514 -16.499 11.865 1.00 91.94 232 GLN A CA 1
ATOM 1892 C C . GLN A 1 232 ? -7.851 -15.784 13.043 1.00 91.94 232 GLN A C 1
ATOM 1894 O O . GLN A 1 232 ? -8.055 -16.169 14.193 1.00 91.94 232 GLN A O 1
ATOM 1899 N N . VAL A 1 233 ? -7.064 -14.740 12.772 1.00 90.25 233 VAL A N 1
ATOM 1900 C CA . VAL A 1 233 ? -6.241 -14.081 13.795 1.00 90.25 233 VAL A CA 1
ATOM 1901 C C . VAL A 1 233 ? -6.972 -12.888 14.392 1.00 90.25 233 VAL A C 1
ATOM 1903 O O . VAL A 1 233 ? -7.061 -12.755 15.610 1.00 90.25 233 VAL A O 1
ATOM 1906 N N . PHE A 1 234 ? -7.509 -12.002 13.552 1.00 90.31 234 PHE A N 1
ATOM 1907 C CA . PHE A 1 234 ? -8.038 -10.724 14.032 1.00 90.31 234 PHE A CA 1
ATOM 1908 C C . PHE A 1 234 ? -9.532 -10.753 14.332 1.00 90.31 234 PHE A C 1
ATOM 1910 O O . PHE A 1 234 ? -9.959 -10.174 15.333 1.00 90.31 234 PHE A O 1
ATOM 1917 N N . GLN A 1 235 ? -10.329 -11.456 13.528 1.00 89.62 235 GLN A N 1
ATOM 1918 C CA . GLN A 1 235 ? -11.783 -11.499 13.664 1.00 89.62 235 GLN A CA 1
ATOM 1919 C C . GLN A 1 235 ? -12.288 -11.897 15.061 1.00 89.62 235 GLN A C 1
ATOM 1921 O O . GLN A 1 235 ? -13.244 -11.267 15.520 1.00 89.62 235 GLN A O 1
ATOM 1926 N N . PRO A 1 236 ? -11.668 -12.846 15.799 1.00 89.75 236 PRO A N 1
ATOM 1927 C CA . PRO A 1 236 ? -12.090 -13.167 17.168 1.00 89.75 236 PRO A CA 1
ATOM 1928 C C . PRO A 1 236 ? -12.067 -11.961 18.126 1.00 89.75 236 PRO A C 1
ATOM 1930 O O . PRO A 1 236 ? -12.820 -11.902 19.107 1.00 89.75 236 PRO A O 1
ATOM 1933 N N . HIS A 1 237 ? -11.223 -10.970 17.832 1.00 85.69 237 HIS A N 1
ATOM 1934 C CA . HIS A 1 237 ? -11.060 -9.751 18.619 1.00 85.69 237 HIS A CA 1
ATOM 1935 C C . HIS A 1 237 ? -11.944 -8.590 18.141 1.00 85.69 237 HIS A C 1
ATOM 1937 O O . HIS A 1 237 ? -12.074 -7.598 18.862 1.00 85.69 237 HIS A O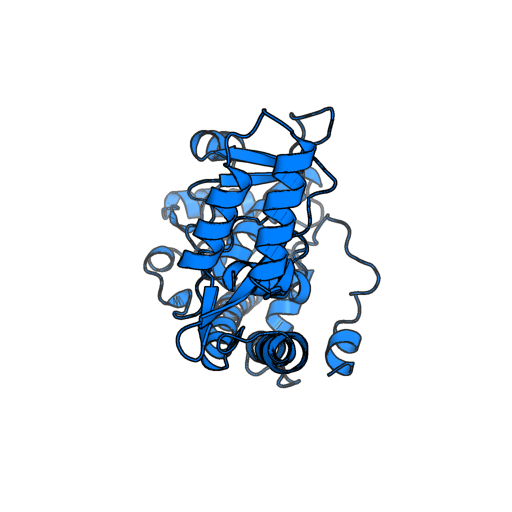 1
ATOM 1943 N N . MET A 1 238 ? -12.597 -8.734 16.987 1.00 88.19 238 MET A N 1
ATOM 1944 C CA . MET A 1 238 ? -13.483 -7.733 16.397 1.00 88.19 238 MET A CA 1
ATOM 1945 C C . MET A 1 238 ? -14.956 -8.053 16.693 1.00 88.19 238 MET A C 1
ATOM 1947 O O . MET A 1 238 ? -15.342 -9.180 17.015 1.00 88.19 238 MET A O 1
ATOM 1951 N N . LYS A 1 239 ? -15.799 -7.025 16.673 1.00 85.25 239 LYS A N 1
ATOM 1952 C CA . LYS A 1 239 ? -17.244 -7.041 16.951 1.00 85.25 239 LYS A CA 1
ATOM 1953 C C . LYS A 1 239 ? -18.065 -6.485 15.772 1.00 85.25 239 LYS A C 1
ATOM 1955 O O . LYS A 1 239 ? -19.266 -6.775 15.744 1.00 85.25 239 LYS A O 1
ATOM 1960 N N . ASN A 1 240 ? -17.467 -5.770 14.814 1.00 80.38 240 ASN A N 1
ATOM 1961 C CA . ASN A 1 240 ? -18.119 -5.202 13.631 1.00 80.38 240 ASN A CA 1
ATOM 1962 C C . ASN A 1 240 ? -17.683 -5.892 12.348 1.00 80.38 240 ASN A C 1
ATOM 1964 O O . ASN A 1 240 ? -16.629 -5.571 11.804 1.00 80.38 240 ASN A O 1
ATOM 1968 N N . GLY A 1 241 ? -18.559 -6.748 11.818 1.00 82.44 241 GLY A N 1
ATOM 1969 C CA . GLY A 1 241 ? -18.378 -7.331 10.489 1.00 82.44 241 GLY A CA 1
ATOM 1970 C C . GLY A 1 241 ? -17.020 -8.006 10.310 1.00 82.44 241 GLY A C 1
ATOM 1971 O O . GLY A 1 241 ? -16.305 -8.259 11.275 1.00 82.44 241 GLY A O 1
ATOM 1972 N N . GLU A 1 242 ? -16.684 -8.324 9.070 1.00 88.00 242 GLU A N 1
ATOM 1973 C CA . GLU A 1 242 ? -15.385 -8.897 8.730 1.00 88.00 242 GLU A CA 1
ATOM 1974 C C . GLU A 1 242 ? -14.351 -7.792 8.506 1.00 88.00 242 GLU A C 1
ATOM 1976 O O . GLU A 1 242 ? -14.648 -6.786 7.861 1.00 88.00 242 GLU A O 1
ATOM 1981 N N . LEU A 1 243 ? -13.128 -7.988 9.011 1.00 88.06 243 LEU A N 1
ATOM 1982 C CA . LEU A 1 243 ? -12.027 -7.038 8.807 1.00 88.06 243 LEU A CA 1
ATOM 1983 C C . LEU A 1 243 ? -11.603 -6.930 7.333 1.00 88.06 243 LEU A C 1
ATOM 1985 O O . LEU A 1 243 ? -11.313 -5.839 6.837 1.00 88.06 243 LEU A O 1
ATOM 1989 N N . PHE A 1 244 ? -11.557 -8.075 6.657 1.00 93.19 244 PHE A N 1
ATOM 1990 C CA . PHE A 1 244 ? -11.239 -8.196 5.243 1.00 93.19 244 PHE A CA 1
ATOM 1991 C C . PHE A 1 244 ? -11.912 -9.453 4.699 1.00 93.19 244 PHE A C 1
ATOM 1993 O O . PHE A 1 244 ? -11.585 -10.566 5.116 1.00 93.19 244 PHE A O 1
ATOM 2000 N N . ASN A 1 245 ? -12.891 -9.276 3.818 1.00 93.19 245 ASN A N 1
ATOM 2001 C CA . ASN A 1 245 ? -13.726 -10.378 3.343 1.00 93.19 245 ASN A CA 1
ATOM 2002 C C . ASN A 1 245 ? -13.189 -11.007 2.047 1.00 93.19 245 ASN A C 1
ATOM 2004 O O . ASN A 1 245 ? -12.262 -10.500 1.413 1.00 93.19 245 ASN A O 1
ATOM 2008 N N . ALA A 1 246 ? -13.795 -12.120 1.630 1.00 95.44 246 ALA A N 1
ATOM 2009 C CA . ALA A 1 246 ? -13.383 -12.840 0.424 1.00 95.44 246 ALA A CA 1
ATOM 2010 C C . ALA A 1 246 ? -13.520 -12.003 -0.863 1.00 95.44 246 ALA A C 1
ATOM 2012 O O . ALA A 1 246 ? -12.685 -12.112 -1.759 1.00 95.44 246 ALA A O 1
ATOM 2013 N N . ALA A 1 247 ? -14.541 -11.143 -0.968 1.00 96.06 247 ALA A N 1
ATOM 2014 C CA . ALA A 1 247 ? -14.728 -10.290 -2.142 1.00 96.06 247 ALA A CA 1
ATOM 2015 C C . ALA A 1 247 ? -13.597 -9.256 -2.276 1.00 96.06 247 ALA A C 1
ATOM 2017 O O . ALA A 1 247 ? -13.077 -9.049 -3.371 1.00 96.06 247 ALA A O 1
ATOM 2018 N N . GLN A 1 248 ? -13.171 -8.672 -1.156 1.00 95.50 248 GLN A N 1
ATOM 2019 C CA . GLN A 1 248 ? -12.027 -7.764 -1.094 1.00 95.50 248 GLN A CA 1
ATOM 2020 C C . GLN A 1 248 ? -10.710 -8.494 -1.392 1.00 95.50 248 GLN A C 1
ATOM 2022 O O . GLN A 1 248 ? -9.873 -7.972 -2.130 1.00 95.50 248 GLN A O 1
ATOM 2027 N N . GLY A 1 249 ? -10.556 -9.733 -0.911 1.00 96.56 249 GLY A N 1
ATOM 2028 C CA . GLY A 1 249 ? -9.441 -10.611 -1.280 1.00 96.56 249 GLY A CA 1
ATOM 2029 C C . GLY A 1 249 ? -9.348 -10.836 -2.793 1.00 96.56 249 GLY A C 1
ATOM 2030 O O . GLY A 1 249 ? -8.279 -10.667 -3.374 1.00 96.56 249 GLY A O 1
ATOM 2031 N N . ILE A 1 250 ? -10.478 -11.094 -3.463 1.00 97.00 250 ILE A N 1
ATOM 2032 C CA . ILE A 1 250 ? -10.538 -11.231 -4.930 1.00 97.00 250 ILE A CA 1
ATOM 2033 C C . ILE A 1 250 ? -10.122 -9.933 -5.641 1.00 97.00 250 ILE A C 1
ATOM 2035 O O . ILE A 1 250 ? -9.479 -9.983 -6.692 1.00 97.00 250 ILE A O 1
ATOM 2039 N N . VAL A 1 251 ? -10.501 -8.763 -5.117 1.00 96.25 251 VAL A N 1
ATOM 2040 C CA . VAL A 1 251 ? -10.081 -7.473 -5.690 1.00 96.25 251 VAL A CA 1
ATOM 2041 C C . VAL A 1 251 ? -8.570 -7.289 -5.563 1.00 96.25 251 VAL A C 1
ATOM 2043 O O . VAL A 1 251 ? -7.927 -6.930 -6.551 1.00 96.25 251 VAL A O 1
ATOM 2046 N N . LEU A 1 252 ? -7.994 -7.592 -4.397 1.00 97.06 252 LEU A N 1
ATOM 2047 C CA . LEU A 1 252 ? -6.547 -7.532 -4.185 1.00 97.06 252 LEU A CA 1
ATOM 2048 C C . LEU A 1 252 ? -5.796 -8.493 -5.115 1.00 97.06 252 LEU A C 1
ATOM 2050 O O . LEU A 1 252 ? -4.826 -8.094 -5.752 1.00 97.06 252 LEU A O 1
ATOM 2054 N N . ASP A 1 253 ? -6.287 -9.719 -5.270 1.00 97.75 253 ASP A N 1
ATOM 2055 C CA . ASP A 1 253 ? -5.712 -10.712 -6.180 1.00 97.75 253 ASP A CA 1
ATOM 2056 C C . ASP A 1 253 ? -5.711 -10.247 -7.638 1.00 97.75 253 ASP A C 1
ATOM 2058 O O . ASP A 1 253 ? -4.736 -10.449 -8.359 1.00 97.75 253 ASP A O 1
ATOM 2062 N N . LYS A 1 254 ? -6.768 -9.554 -8.072 1.00 96.81 254 LYS A N 1
ATOM 2063 C CA . LYS A 1 254 ? -6.812 -8.933 -9.404 1.00 96.81 254 LYS A CA 1
ATOM 2064 C C . LYS A 1 254 ? -5.829 -7.771 -9.541 1.00 96.81 254 LYS A C 1
ATOM 2066 O O . LYS A 1 254 ? -5.286 -7.580 -10.626 1.00 96.81 254 LYS A O 1
ATOM 2071 N N . ASN A 1 255 ? -5.591 -6.998 -8.481 1.00 96.38 255 ASN A N 1
ATOM 2072 C CA . ASN A 1 255 ? -4.575 -5.943 -8.491 1.00 96.38 255 ASN A CA 1
ATOM 2073 C C . ASN A 1 255 ? -3.158 -6.535 -8.566 1.00 96.38 255 ASN A C 1
ATOM 2075 O O . ASN A 1 255 ? -2.329 -6.027 -9.318 1.00 96.38 255 ASN A O 1
ATOM 2079 N N . ILE A 1 256 ? -2.898 -7.625 -7.838 1.00 97.75 256 ILE A N 1
ATOM 2080 C CA . ILE A 1 256 ? -1.635 -8.371 -7.906 1.00 97.75 256 ILE A CA 1
ATOM 2081 C C . ILE A 1 256 ? -1.426 -8.942 -9.306 1.00 97.75 256 ILE A C 1
ATOM 2083 O O . ILE A 1 256 ? -0.370 -8.722 -9.889 1.00 97.75 256 ILE A O 1
ATOM 2087 N N . GLU A 1 257 ? -2.435 -9.603 -9.875 1.00 97.38 257 GLU A N 1
ATOM 2088 C CA . GLU A 1 257 ? -2.361 -10.152 -11.231 1.00 97.38 257 GLU A CA 1
ATOM 2089 C C . GLU A 1 257 ? -2.121 -9.061 -12.278 1.00 97.38 257 GLU A C 1
ATOM 2091 O O . GLU A 1 257 ? -1.315 -9.231 -13.190 1.00 97.38 257 GLU A O 1
ATOM 2096 N N . PHE A 1 258 ? -2.762 -7.900 -12.122 1.00 95.75 258 PHE A N 1
ATOM 2097 C CA . PHE A 1 258 ? -2.525 -6.757 -12.994 1.00 95.75 258 PHE A CA 1
ATOM 2098 C C . PHE A 1 258 ? -1.051 -6.331 -12.985 1.00 95.75 258 PHE A C 1
ATOM 2100 O O . PHE A 1 258 ? -0.462 -6.187 -14.054 1.00 95.75 258 PHE A O 1
ATOM 2107 N N . VAL A 1 259 ? -0.431 -6.183 -11.811 1.00 97.06 259 VAL A N 1
ATOM 2108 C CA . VAL A 1 259 ? 0.997 -5.835 -11.720 1.00 97.06 259 VAL A CA 1
ATOM 2109 C C . VAL A 1 259 ? 1.886 -6.975 -12.227 1.00 97.06 259 VAL A C 1
ATOM 2111 O O . VAL A 1 259 ? 2.811 -6.722 -12.995 1.00 97.06 259 VAL A O 1
ATOM 2114 N N . ALA A 1 260 ? 1.593 -8.222 -11.856 1.00 97.94 260 ALA A N 1
ATOM 2115 C CA . ALA A 1 260 ? 2.343 -9.397 -12.294 1.00 97.94 260 ALA A CA 1
ATOM 2116 C C . ALA A 1 260 ? 2.369 -9.522 -13.827 1.00 97.94 260 ALA A C 1
ATOM 2118 O O . ALA A 1 260 ? 3.432 -9.737 -14.399 1.00 97.94 260 ALA A O 1
ATOM 2119 N N . SER A 1 261 ? 1.237 -9.278 -14.497 1.00 97.12 261 SER A N 1
ATOM 2120 C CA . SER A 1 261 ? 1.164 -9.282 -15.964 1.00 97.12 261 SER A CA 1
ATOM 2121 C C . SER A 1 261 ? 2.072 -8.225 -16.608 1.00 97.12 261 SER A C 1
ATOM 2123 O O . SER A 1 261 ? 2.688 -8.483 -17.637 1.00 97.12 261 SER A O 1
ATOM 2125 N N . ILE A 1 262 ? 2.222 -7.051 -15.981 1.00 97.12 262 ILE A N 1
ATOM 2126 C CA . ILE A 1 262 ? 3.142 -6.010 -16.461 1.00 97.12 262 ILE A CA 1
ATOM 2127 C C . ILE A 1 262 ? 4.594 -6.476 -16.309 1.00 97.12 262 ILE A C 1
ATOM 2129 O O . ILE A 1 262 ? 5.402 -6.261 -17.211 1.00 97.12 262 ILE A O 1
ATOM 2133 N N . ILE A 1 263 ? 4.924 -7.127 -15.190 1.00 97.94 263 ILE A N 1
ATOM 2134 C CA . ILE A 1 263 ? 6.260 -7.690 -14.961 1.00 97.94 263 ILE A CA 1
ATOM 2135 C C . ILE A 1 263 ? 6.577 -8.751 -16.026 1.00 97.94 263 ILE A C 1
ATOM 2137 O O . ILE A 1 263 ? 7.641 -8.678 -16.640 1.00 97.94 263 ILE A O 1
ATOM 2141 N N . ASP A 1 264 ? 5.651 -9.676 -16.302 1.00 98.19 264 ASP A N 1
ATOM 2142 C CA . ASP A 1 264 ? 5.816 -10.709 -17.336 1.00 98.19 264 ASP A CA 1
ATOM 2143 C C . ASP A 1 264 ? 6.081 -10.089 -18.719 1.00 98.19 264 ASP A C 1
ATOM 2145 O O . ASP A 1 264 ? 7.008 -10.486 -19.425 1.00 98.19 264 ASP A O 1
ATOM 2149 N N . GLU A 1 265 ? 5.309 -9.067 -19.099 1.00 97.62 265 GLU A N 1
ATOM 2150 C CA . GLU A 1 265 ? 5.492 -8.344 -20.363 1.00 97.62 265 GLU A CA 1
ATOM 2151 C C . GLU A 1 265 ? 6.842 -7.616 -20.452 1.00 97.62 265 GLU A C 1
ATOM 2153 O O . GLU A 1 265 ? 7.417 -7.478 -21.536 1.00 97.62 265 GLU A O 1
ATOM 2158 N N . CYS A 1 266 ? 7.354 -7.107 -19.332 1.00 97.62 266 CYS A N 1
ATOM 2159 C CA . CYS A 1 266 ? 8.681 -6.505 -19.271 1.00 97.62 266 CYS A CA 1
ATOM 2160 C C . CYS A 1 266 ? 9.786 -7.562 -19.404 1.00 97.62 266 CYS A C 1
ATOM 2162 O O . CYS A 1 266 ? 10.719 -7.354 -20.177 1.00 97.62 266 CYS A O 1
ATOM 2164 N N . LEU A 1 267 ? 9.655 -8.713 -18.737 1.00 97.62 267 LEU A N 1
ATOM 2165 C CA . LEU A 1 267 ? 10.596 -9.837 -18.844 1.00 97.62 267 LEU A CA 1
ATOM 2166 C C . LEU A 1 267 ? 10.613 -10.479 -20.236 1.00 97.62 267 LEU A C 1
ATOM 2168 O O . LEU A 1 267 ? 11.642 -10.984 -20.673 1.00 97.62 267 LEU A O 1
ATOM 2172 N N . ALA A 1 268 ? 9.499 -10.428 -20.967 1.00 98.12 268 ALA A N 1
ATOM 2173 C CA . ALA A 1 268 ? 9.451 -10.875 -22.357 1.00 98.12 268 ALA A CA 1
ATOM 2174 C C . ALA A 1 268 ? 10.270 -9.978 -23.309 1.00 98.12 268 ALA A C 1
ATOM 2176 O O . ALA A 1 268 ? 10.644 -10.416 -24.396 1.00 98.12 268 ALA A O 1
ATOM 2177 N N . ARG A 1 269 ? 10.538 -8.721 -22.922 1.00 97.12 269 ARG A N 1
ATOM 2178 C CA . ARG A 1 269 ? 11.231 -7.710 -23.746 1.00 97.12 269 ARG A CA 1
ATOM 2179 C C . ARG A 1 269 ? 12.650 -7.402 -23.271 1.00 97.12 269 ARG A C 1
ATOM 2181 O O . ARG A 1 269 ? 13.468 -6.939 -24.063 1.00 97.12 269 ARG A O 1
ATOM 2188 N N . HIS A 1 270 ? 12.937 -7.636 -21.995 1.00 95.88 270 HIS A N 1
ATOM 2189 C CA . HIS A 1 270 ? 14.179 -7.243 -21.339 1.00 95.88 270 HIS A CA 1
ATOM 2190 C C . HIS A 1 270 ? 14.710 -8.372 -20.445 1.00 95.88 270 HIS A C 1
ATOM 2192 O O . HIS A 1 270 ? 13.919 -9.113 -19.863 1.00 95.88 270 HIS A O 1
ATOM 2198 N N . PRO A 1 271 ? 16.040 -8.503 -20.287 1.00 95.19 271 PRO A N 1
ATOM 2199 C CA . PRO A 1 271 ? 16.609 -9.491 -19.375 1.00 95.19 271 PRO A CA 1
ATOM 2200 C C . PRO A 1 271 ? 16.228 -9.190 -17.909 1.00 95.19 271 PRO A C 1
ATOM 2202 O O . PRO A 1 271 ? 16.034 -8.020 -17.565 1.00 95.19 271 PRO A O 1
ATOM 2205 N N . PRO A 1 272 ? 16.179 -10.204 -17.019 1.00 95.56 272 PRO A N 1
ATOM 2206 C CA . PRO A 1 272 ? 15.751 -10.027 -15.628 1.00 95.56 272 PRO A CA 1
ATOM 2207 C C . PRO A 1 272 ? 16.493 -8.930 -14.859 1.00 95.56 272 PRO A C 1
ATOM 2209 O O . PRO A 1 272 ? 15.849 -8.143 -14.174 1.00 95.56 272 PRO A O 1
ATOM 2212 N N . ASP A 1 273 ? 17.813 -8.817 -15.017 1.00 93.25 273 ASP A N 1
ATOM 2213 C CA . ASP A 1 273 ? 18.617 -7.802 -14.314 1.00 93.25 273 ASP A CA 1
ATOM 2214 C C . ASP A 1 273 ? 18.337 -6.370 -14.795 1.00 93.25 273 ASP A C 1
ATOM 2216 O O . ASP A 1 273 ? 18.614 -5.406 -14.088 1.00 93.25 273 ASP A O 1
ATOM 2220 N N . HIS A 1 274 ? 17.739 -6.212 -15.980 1.00 93.69 274 HIS A N 1
ATOM 2221 C CA . HIS A 1 274 ? 17.239 -4.917 -16.424 1.00 93.69 274 HIS A CA 1
ATOM 2222 C C . HIS A 1 274 ? 15.905 -4.571 -15.755 1.00 93.69 274 HIS A C 1
ATOM 2224 O O . HIS A 1 274 ? 15.657 -3.397 -15.489 1.00 93.69 274 HIS A O 1
ATOM 2230 N N . VAL A 1 275 ? 15.046 -5.563 -15.509 1.00 95.62 275 VAL A N 1
ATOM 2231 C CA . VAL A 1 275 ? 13.6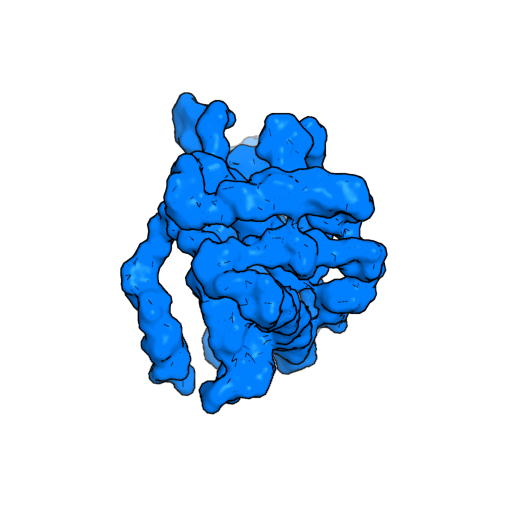93 -5.360 -14.967 1.00 95.62 275 VAL A CA 1
ATOM 2232 C C . VAL A 1 275 ? 13.708 -5.223 -13.447 1.00 95.62 275 VAL A C 1
ATOM 2234 O O . VAL A 1 275 ? 13.002 -4.385 -12.886 1.00 95.62 275 VAL A O 1
ATOM 2237 N N . PHE A 1 276 ? 14.522 -6.034 -12.776 1.00 95.56 276 PHE A N 1
ATOM 2238 C CA . PHE A 1 276 ? 14.573 -6.128 -11.325 1.00 95.56 276 PHE A CA 1
ATOM 2239 C C . PHE A 1 276 ? 15.778 -5.388 -10.760 1.00 95.56 276 PHE A C 1
ATOM 2241 O O . PHE A 1 276 ? 16.918 -5.821 -10.921 1.00 95.56 276 PHE A O 1
ATOM 2248 N N . ILE A 1 277 ? 15.514 -4.308 -10.029 1.00 94.75 277 ILE A N 1
ATOM 2249 C CA . ILE A 1 277 ? 16.549 -3.510 -9.377 1.00 94.75 277 ILE A CA 1
ATOM 2250 C C . ILE A 1 277 ? 16.598 -3.894 -7.890 1.00 94.75 277 ILE A C 1
ATOM 2252 O O . ILE A 1 277 ? 15.554 -3.860 -7.230 1.00 94.75 277 ILE A O 1
ATOM 2256 N N . PRO A 1 278 ? 17.764 -4.305 -7.356 1.00 92.50 278 PRO A N 1
ATOM 2257 C CA . PRO A 1 278 ? 17.905 -4.625 -5.939 1.00 92.50 278 PRO A CA 1
ATOM 2258 C C . PRO A 1 278 ? 17.591 -3.422 -5.046 1.00 92.50 278 PRO A C 1
ATOM 2260 O O . PRO A 1 278 ? 18.108 -2.330 -5.268 1.00 92.50 278 PRO A O 1
ATOM 2263 N N . GLU A 1 279 ? 16.759 -3.636 -4.031 1.00 89.88 279 GLU A N 1
ATOM 2264 C CA . GLU A 1 279 ? 16.444 -2.628 -3.023 1.00 89.88 279 GLU A CA 1
ATOM 2265 C C . GLU A 1 279 ? 17.678 -2.292 -2.160 1.00 89.88 279 GLU A C 1
ATOM 2267 O O . GLU A 1 279 ? 18.321 -3.220 -1.660 1.00 89.88 279 GLU A O 1
ATOM 2272 N N . PRO A 1 280 ? 18.015 -1.003 -1.945 1.00 85.00 280 PRO A N 1
ATOM 2273 C CA . PRO A 1 280 ? 19.163 -0.607 -1.127 1.00 85.00 280 PRO A CA 1
ATOM 2274 C C . PRO A 1 280 ? 18.881 -0.649 0.380 1.00 85.00 280 PRO A C 1
ATOM 2276 O O . PRO A 1 280 ? 19.819 -0.654 1.175 1.00 85.00 280 PRO A O 1
ATOM 2279 N N . TRP A 1 281 ? 17.610 -0.665 0.797 1.00 83.06 281 TRP A N 1
ATOM 2280 C CA . TRP A 1 281 ? 17.251 -0.603 2.212 1.00 83.06 281 TRP A CA 1
ATOM 2281 C C . TRP A 1 281 ? 17.367 -1.953 2.921 1.00 83.06 281 TRP A C 1
ATOM 2283 O O . TRP A 1 281 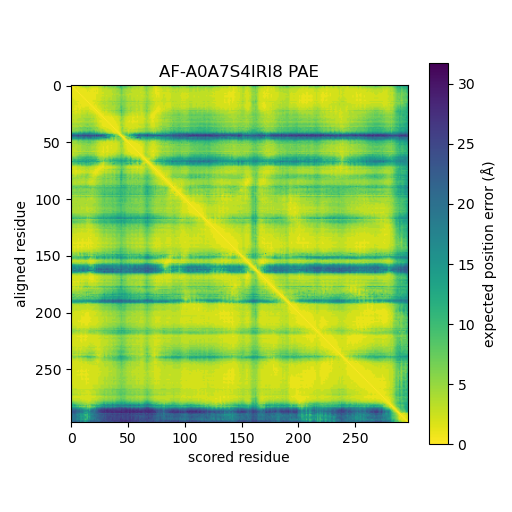? 17.039 -3.014 2.378 1.00 83.06 281 TRP A O 1
ATOM 2293 N N . SER A 1 282 ? 17.800 -1.885 4.184 1.00 73.12 282 SER A N 1
ATOM 2294 C CA . SER A 1 282 ? 17.957 -3.024 5.083 1.00 73.12 282 SER A CA 1
ATOM 2295 C C . SER A 1 282 ? 16.654 -3.804 5.217 1.00 73.12 282 SER A C 1
ATOM 2297 O O . SER A 1 282 ? 15.601 -3.252 5.535 1.00 73.12 282 SER A O 1
ATOM 2299 N N . GLN A 1 283 ? 16.744 -5.113 5.022 1.00 69.19 283 GLN A N 1
ATOM 2300 C CA . GLN A 1 283 ? 15.613 -6.023 5.137 1.00 69.19 283 GLN A CA 1
ATOM 2301 C C . GLN A 1 283 ? 15.735 -6.817 6.437 1.00 69.19 283 GLN A C 1
ATOM 2303 O O . GLN A 1 283 ? 16.852 -7.143 6.845 1.00 69.19 283 GLN A O 1
ATOM 2308 N N . PRO A 1 284 ? 14.623 -7.165 7.100 1.00 67.56 284 PRO A N 1
ATOM 2309 C CA . PRO A 1 284 ? 14.695 -8.042 8.257 1.00 67.56 284 PRO A CA 1
ATOM 2310 C C . PRO A 1 284 ? 15.222 -9.427 7.841 1.00 67.56 284 PRO A C 1
ATOM 2312 O O . PRO A 1 284 ? 14.614 -10.098 7.007 1.00 67.56 284 PRO A O 1
ATOM 2315 N N . GLU A 1 285 ? 16.329 -9.861 8.458 1.00 56.88 285 GLU A N 1
ATOM 2316 C CA . GLU A 1 285 ? 17.048 -11.118 8.157 1.00 56.88 285 GLU A CA 1
ATOM 2317 C C . GLU A 1 285 ? 16.139 -12.361 8.201 1.00 56.88 285 GLU A C 1
ATOM 2319 O O . GLU A 1 285 ? 16.314 -13.314 7.451 1.00 56.88 285 GLU A O 1
ATOM 2324 N N . VAL A 1 286 ? 15.114 -12.335 9.057 1.00 55.84 286 VAL A N 1
ATOM 2325 C CA . VAL A 1 286 ? 14.228 -13.478 9.335 1.00 55.84 286 VAL A CA 1
ATOM 2326 C C . VAL A 1 286 ? 13.190 -13.722 8.222 1.00 55.84 286 VAL A C 1
ATOM 2328 O O . VAL A 1 286 ? 12.577 -14.783 8.167 1.00 55.84 286 VAL A O 1
ATOM 2331 N N . PHE A 1 287 ? 12.980 -12.768 7.308 1.00 52.62 287 PHE A N 1
ATOM 2332 C CA . PHE A 1 287 ? 11.934 -12.848 6.275 1.00 52.62 287 PHE A CA 1
ATOM 2333 C C . PHE A 1 287 ? 12.414 -13.405 4.927 1.00 52.62 287 PHE A C 1
ATOM 2335 O O . PHE A 1 287 ? 11.651 -13.381 3.953 1.00 52.62 287 PHE A O 1
ATOM 2342 N N . GLU A 1 288 ? 13.655 -13.896 4.847 1.00 46.56 288 GLU A N 1
ATOM 2343 C CA . GLU A 1 288 ? 14.177 -14.518 3.623 1.00 46.56 288 GLU A CA 1
ATOM 2344 C C . GLU A 1 288 ? 13.490 -15.840 3.288 1.00 46.56 288 GLU A C 1
ATOM 2346 O O . GLU A 1 288 ? 13.462 -16.229 2.121 1.00 46.56 288 GLU A O 1
ATOM 2351 N N . ASP A 1 289 ? 12.825 -16.471 4.256 1.00 52.19 289 ASP A N 1
ATOM 2352 C CA . ASP A 1 289 ? 12.048 -17.663 3.983 1.00 52.19 289 ASP A CA 1
ATOM 2353 C C . ASP A 1 289 ? 10.555 -17.340 3.954 1.00 52.19 289 ASP A C 1
ATOM 2355 O O . ASP A 1 289 ? 9.807 -17.574 4.903 1.00 52.19 289 ASP A O 1
ATOM 2359 N N . VAL A 1 290 ? 10.083 -16.816 2.818 1.00 51.94 290 VAL A N 1
ATOM 2360 C CA . VAL A 1 290 ? 8.639 -16.790 2.542 1.00 51.94 290 VAL A CA 1
ATOM 2361 C C . VAL A 1 290 ? 8.062 -18.198 2.741 1.00 51.94 290 VAL A C 1
ATOM 2363 O O . VAL A 1 290 ? 6.934 -18.310 3.198 1.00 51.94 290 VAL A O 1
ATOM 2366 N N . ASN A 1 291 ? 8.840 -19.276 2.545 1.00 47.28 291 ASN A N 1
ATOM 2367 C CA . ASN A 1 291 ? 8.383 -20.623 2.883 1.00 47.28 291 ASN A CA 1
ATOM 2368 C C . ASN A 1 291 ? 8.066 -20.796 4.375 1.00 47.28 291 ASN A C 1
ATOM 2370 O O . ASN A 1 291 ? 7.121 -21.506 4.667 1.00 47.28 291 ASN A O 1
ATOM 2374 N N . VAL A 1 292 ? 8.751 -20.141 5.317 1.00 55.34 292 VAL A N 1
ATOM 2375 C CA . VAL A 1 292 ? 8.398 -20.201 6.752 1.00 55.34 292 VAL A CA 1
ATOM 2376 C C . VAL A 1 292 ? 7.038 -19.557 7.010 1.00 55.34 292 VAL A C 1
ATOM 2378 O O . VAL A 1 292 ? 6.212 -20.129 7.715 1.00 55.34 292 VAL A O 1
ATOM 2381 N N . LEU A 1 293 ? 6.771 -18.409 6.385 1.00 52.28 293 LEU A N 1
ATOM 2382 C CA . LEU A 1 293 ? 5.458 -17.757 6.416 1.00 52.28 293 LEU A CA 1
ATOM 2383 C C . LEU A 1 293 ? 4.369 -18.658 5.814 1.00 52.28 293 LEU A C 1
ATOM 2385 O O . LEU A 1 293 ? 3.306 -18.829 6.405 1.00 52.28 293 LEU A O 1
ATOM 2389 N N . LEU A 1 294 ? 4.668 -19.284 4.676 1.00 51.41 294 LEU A N 1
ATOM 2390 C CA . LEU A 1 294 ? 3.769 -20.196 3.967 1.00 51.41 294 LEU A CA 1
ATOM 2391 C C . LEU A 1 294 ? 3.544 -21.526 4.705 1.00 51.41 294 LEU A C 1
ATOM 2393 O O . LEU A 1 294 ? 2.467 -22.091 4.588 1.00 51.41 294 LEU A O 1
ATOM 2397 N N . ASN A 1 295 ? 4.532 -22.011 5.462 1.00 53.75 295 ASN A N 1
ATOM 2398 C CA . ASN A 1 295 ? 4.478 -23.261 6.231 1.00 53.75 295 ASN A CA 1
ATOM 2399 C C . ASN A 1 295 ? 3.858 -23.082 7.629 1.00 53.75 295 ASN A C 1
ATOM 2401 O O . ASN A 1 295 ? 3.713 -24.055 8.365 1.00 53.75 295 ASN A O 1
ATOM 2405 N N . SER A 1 296 ? 3.557 -21.842 8.025 1.00 49.19 296 SER A N 1
ATOM 2406 C CA . SER A 1 296 ? 2.929 -21.502 9.311 1.00 49.19 296 SER A CA 1
ATOM 2407 C C . 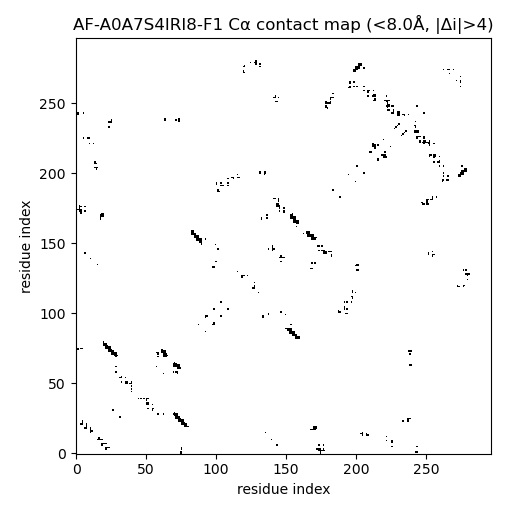SER A 1 296 ? 1.398 -21.396 9.245 1.00 49.19 296 SER A C 1
ATOM 2409 O O . SER A 1 296 ? 0.763 -21.073 10.250 1.00 49.19 296 SER A O 1
ATOM 2411 N N . ILE A 1 297 ? 0.827 -21.676 8.068 1.00 44.00 297 ILE A N 1
ATOM 2412 C CA . ILE A 1 297 ? -0.609 -21.751 7.760 1.00 44.00 297 ILE A CA 1
ATOM 2413 C C . ILE A 1 297 ? -0.970 -23.218 7.542 1.00 44.00 297 ILE A C 1
ATOM 2415 O O . ILE A 1 297 ? -2.048 -23.626 8.027 1.00 44.00 297 ILE A O 1
#

Solvent-accessible surface area (backbone atoms only — not comparable to full-atom values): 16694 Å² total; per-residue (Å²): 76,55,24,40,41,52,51,30,50,50,26,59,74,38,62,69,71,37,43,59,58,53,41,83,46,60,40,48,45,66,60,52,50,53,51,19,53,52,50,51,63,73,53,70,78,78,59,86,62,46,54,48,54,53,46,52,51,46,46,71,78,45,32,46,74,53,97,95,37,65,56,33,30,62,43,54,48,68,51,79,75,96,57,50,73,41,77,41,43,56,88,48,30,60,82,72,69,57,79,60,71,63,75,54,51,74,65,52,43,53,54,48,28,62,66,49,65,73,57,50,82,85,47,60,65,71,59,50,44,55,52,47,52,54,50,49,55,55,50,50,23,47,55,39,39,21,76,64,58,67,67,55,53,42,32,24,38,30,49,95,89,39,84,82,54,79,46,64,63,38,57,69,85,35,62,73,38,44,49,88,58,45,44,88,74,40,74,60,51,66,89,58,52,57,69,69,66,47,34,69,40,49,32,68,39,50,52,40,39,53,56,28,14,72,87,31,98,80,73,52,29,53,16,59,52,48,27,45,45,26,57,70,68,47,39,82,62,52,88,73,79,73,72,43,44,70,69,34,17,53,26,39,29,50,24,34,38,55,54,37,52,43,52,52,59,33,52,75,76,38,58,64,70,63,32,36,38,74,69,85,69,90,70,72,81,84,64,78,45,58,63,58,65,63,71,73,112

Secondary structure (DSSP, 8-state):
-HHHHHHHHHHHHHT---SPPEEEEEEEHHHHHHHHHHHHHHHTTSSTTHHHHHHHHHHHHHEEEETTEEEEEEEEEEPPPSS-EEEEEHHHHGGGT---TTT--HHHHHHHHHHHHT--TTS-HHHHHHHHHHHHHHHHHHHTT-TTGGGTEEEEEEETTEEEEEEEEE----TT---SS-GGG-GGGSS--HHHHH--EEHHHHHHHHHTSTT-TT---HHHHHHHHIIIIIGGG--SS-SS-HHHHHHHHHHHHHHHHHHHHHHTTS-HHHHEEPP-S---GGGG-HHHHHTT-

Mean predicted aligned error: 6.28 Å

Radius of gyration: 21.16 Å; Cα contacts (8 Å, |Δi|>4): 417; chains: 1; bounding box: 55×47×60 Å

Organism: NCBI:txid1487602

Sequence (297 aa):
YFGEINAFLIDRALGFFHTPAVLPRAFLTTRLRDLADMTEKRKKYALNGEPTRKIESIIQHCGTVRKNRTDYVEGAFIGWSSFPLQAIFSTQQESIGFIKFTDMDMEDVKYWKQNLSNIQADSPPERIEMVLELLTAQLFALLTGNLNKFDHNLFVAAERNDYSAMGPFIYIDNDRSQWDYTTARSKKLYPVNPWREFCKFPKRIAHRILLLRPGNPRNLTLGGYLTNIASQVFQPHMKNGELFNAAQGIVLDKNIEFVASIIDECLARHPPDHVFIPEPWSQPEVFEDVNVLLNSI

Foldseek 3Di:
DLLLVVLQLLCVLLVVPQEFDKDKFKDFLVVQQVVLVVVCVVVVPDQPSVSVVVSVVQLVPQFDQDPNDRGIGIDIDGDDDPFDKDKQFPVRCVVLVQDQQLPDDPVNLVVVLVVLLPDFQPPDPVSLQSVQLNVSVCLSCLLQVNSCQPVGIWMFGAHPPDNPDTHHTHRPPSPPRDQQAASVPDPSCPVDNSLLSNLAHAASSLVSLLCQACPHPVRHHPLNLVQCCQVPPRVVRDDDPTSRHSSSSVRSNNSSVVSNVSNVSSVVVDPPSSNHHHHPDDGDPVCPPVVVVVVVD

pLDDT: mean 87.03, std 10.99, range [44.0, 98.19]